Protein AF-0000000079854546 (afdb_homodimer)

InterPro domains:
  IPR011051 RmlC-like cupin domain superfamily [SSF51182] (21-110)
  IPR013096 Cupin 2, conserved barrel [PF07883] (40-108)
  IPR014710 RmlC-like jelly roll fold [G3DSA:2.60.120.10] (2-111)
  IPR051610 Glucose-6-phosphate isomerase/Oxalate decarboxylase [PTHR35848] (39-108)

Organism: NCBI:txid1812858

Sequence (232 aa):
MVRKEKAVIVDGLAGGKGQAEVYHVVSEEEMMGHGRLYARVVLKPNSSVGYHQHVGETEPYLILKGKGTFIDNDGSRTEVGPGDVCIIDVGHSHGLENNSDEDLEFMALVYMDEVKMVRKEKAVIVDGLAGGKGQAEVYHVVSEEEMMGHGRLYARVVLKPNSSVGYHQHVGETEPYLILKGKGTFIDNDGSRTEVGPGDVCIIDVGHSHGLENNSDEDLEFMALVYMDEVK

Foldseek 3Di:
DDDFFDWDWDACACNKHDIKIWTFPDAQVVCVQFFGGWTKMKAAAFIKHDKDWAAQKWKKKAWQADKKWKQWQVRDIDIDHHGDIDTGDHGGIIMIGHNDNGITIMIMTIGGPDDD/DDDDFDWDWDACACNKHDIKIWTFPDAQVVCVQFFGGWTKMKAAAFIKHDKDWAAQKWKKKAWQADKKWKQWQVRDIDIDHHGDIDTGDHGGIIMIGHNDNGITIMIMTIGGPDDD

Secondary structure (DSSP, 8-state):
-EEE-EEEEEESGGG-SSEEEEEEEE-TGGGTTSEEEEEEEEEPTTEEEEEEE-SSEE--EEEEES-EEEE-TTS-EEEE-TTEEE---TT-EEEEEE-SSS-EEEEEEEEES---/-EEE-EEEEEESGGG-SSEEEEEEEE-TGGGTTSEEEEEEEEEPTTEEEEEEE-SSEE--EEEEES-EEEE-TTS-EEEE-TTEEE---TT-EEEEEE-SSS-EEEEEEEEESPP-

Nearest PDB structures (foldseek):
  1o4t-assembly1_B  TM=9.374E-01  e=1.092E-12  Thermotoga maritima
  3h8u-assembly1_B  TM=8.708E-01  e=4.559E-06  Klebsiella pneumoniae subsp. pneumoniae MGH 78578
  3ht1-assembly1_A-2  TM=7.611E-01  e=8.141E-07  Streptomyces resistomycificus
  3h8u-assembly1_A  TM=7.898E-01  e=6.236E-06  Klebsiella pneumoniae subsp. pneumoniae MGH 78578
  1sef-assembly1_A  TM=8.023E-01  e=5.556E-04  Enterococcus faecalis V583

Solvent-accessible surface area (backbone atoms only — not comparable to full-atom values): 10937 Å² total; per-residue (Å²): 85,77,45,70,52,48,71,44,80,36,74,24,39,72,71,24,40,46,44,30,38,40,28,40,69,50,52,40,76,73,39,37,77,38,29,59,42,37,28,44,34,39,33,33,52,60,8,25,41,20,71,43,70,33,76,65,18,30,42,44,33,40,30,64,37,46,50,33,37,36,28,32,64,88,63,52,74,42,80,42,35,58,48,29,26,40,52,36,52,63,64,31,33,35,28,37,34,19,83,41,91,51,56,23,29,32,38,40,39,32,30,46,47,66,70,131,85,77,44,70,51,48,72,43,80,35,74,24,39,71,72,24,39,46,43,31,39,40,27,42,67,51,51,40,76,71,38,37,78,39,28,59,42,38,30,42,33,38,34,31,50,59,8,24,44,19,71,43,69,32,75,66,17,28,40,45,32,41,30,64,37,48,48,32,37,36,29,32,63,86,63,51,75,43,82,42,32,59,48,30,26,40,51,34,51,63,64,31,32,34,30,36,35,18,82,43,91,51,57,21,29,31,38,41,37,32,31,46,46,64,71,128

Radius of gyration: 17.1 Å; Cα contacts (8 Å, |Δi|>4): 731; chains: 2; bounding box: 40×49×39 Å

Structure (mmCIF, N/CA/C/O backbone):
data_AF-0000000079854546-model_v1
#
loop_
_entity.id
_entity.type
_entity.pdbx_description
1 polymer 'Cupin domain-containing protein'
#
loop_
_atom_site.group_PDB
_atom_site.id
_atom_site.type_symbol
_atom_site.label_atom_id
_atom_site.label_alt_id
_atom_site.label_comp_id
_atom_site.label_asym_id
_atom_site.label_entity_id
_atom_site.label_seq_id
_atom_site.pdbx_PDB_ins_code
_atom_site.Cartn_x
_atom_site.Cartn_y
_atom_site.Cartn_z
_atom_site.occupancy
_atom_site.B_iso_or_equiv
_atom_site.auth_seq_id
_atom_site.auth_comp_id
_atom_site.auth_asym_id
_atom_site.auth_atom_id
_atom_site.pdbx_PDB_model_num
ATOM 1 N N . MET A 1 1 ? -3.475 17.484 -2.15 1 93.44 1 MET A N 1
ATOM 2 C CA . MET A 1 1 ? -4.496 17.203 -3.152 1 93.44 1 MET A CA 1
ATOM 3 C C . MET A 1 1 ? -5.129 15.836 -2.906 1 93.44 1 MET A C 1
ATOM 5 O O . MET A 1 1 ? -4.469 14.922 -2.416 1 93.44 1 MET A O 1
ATOM 9 N N . VAL A 1 2 ? -6.48 15.734 -3.199 1 97.94 2 VAL A N 1
ATOM 10 C CA . VAL A 1 2 ? -7.207 14.484 -3.068 1 97.94 2 VAL A CA 1
ATOM 11 C C . VAL A 1 2 ? -7.777 14.07 -4.422 1 97.94 2 VAL A C 1
ATOM 13 O O . VAL A 1 2 ? -8.359 14.891 -5.133 1 97.94 2 VAL A O 1
ATOM 16 N N . ARG A 1 3 ? -7.512 12.844 -4.777 1 97.69 3 ARG A N 1
ATOM 17 C CA . ARG A 1 3 ? -8.125 12.328 -5.996 1 97.69 3 ARG A CA 1
ATOM 18 C C . ARG A 1 3 ? -8.664 10.914 -5.777 1 97.69 3 ARG A C 1
ATOM 20 O O . ARG A 1 3 ? -8.383 10.289 -4.754 1 97.69 3 ARG A O 1
ATOM 27 N N . LYS A 1 4 ? -9.5 10.477 -6.766 1 96.5 4 LYS A N 1
ATOM 28 C CA . LYS A 1 4 ? -10.031 9.117 -6.691 1 96.5 4 LYS A CA 1
ATOM 29 C C . LYS A 1 4 ? -9.094 8.125 -7.367 1 96.5 4 LYS A C 1
ATOM 31 O O . LYS A 1 4 ? -8.531 8.414 -8.422 1 96.5 4 LYS A O 1
ATOM 36 N N . GLU A 1 5 ? -8.938 6.992 -6.723 1 92.88 5 GLU A N 1
ATOM 37 C CA . GLU A 1 5 ? -8.227 5.941 -7.445 1 92.88 5 GLU A CA 1
ATOM 38 C C . GLU A 1 5 ? -8.953 5.562 -8.734 1 92.88 5 GLU A C 1
ATOM 40 O O . GLU A 1 5 ? -10.18 5.637 -8.805 1 92.88 5 GLU A O 1
ATOM 45 N N . LYS A 1 6 ? -8.172 5.211 -9.711 1 91.69 6 LYS A N 1
ATOM 46 C CA . LYS A 1 6 ? -8.75 4.805 -10.984 1 91.69 6 LYS A CA 1
ATOM 47 C C . LYS A 1 6 ? -8.445 3.344 -11.297 1 91.69 6 LYS A C 1
ATOM 49 O O . LYS A 1 6 ? -7.301 2.902 -11.156 1 91.69 6 LYS A O 1
ATOM 54 N N . ALA A 1 7 ? -9.508 2.66 -11.766 1 95.44 7 ALA A N 1
ATOM 55 C CA . ALA A 1 7 ? -9.367 1.229 -12.016 1 95.44 7 ALA A CA 1
ATOM 56 C C . ALA A 1 7 ? -9.102 0.955 -13.5 1 95.44 7 ALA A C 1
ATOM 58 O O . ALA A 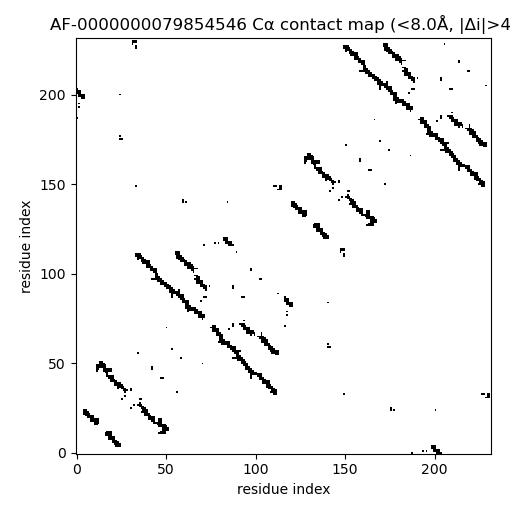1 7 ? -9.625 1.656 -14.367 1 95.44 7 ALA A O 1
ATOM 59 N N . VAL A 1 8 ? -8.273 0.041 -13.75 1 96.94 8 VAL A N 1
ATOM 60 C CA . VAL A 1 8 ? -8.148 -0.588 -15.062 1 96.94 8 VAL A CA 1
ATOM 61 C C . VAL A 1 8 ? -8.531 -2.062 -14.969 1 96.94 8 VAL A C 1
ATOM 63 O O . VAL A 1 8 ? -8.18 -2.742 -14 1 96.94 8 VAL A O 1
ATOM 66 N N . ILE A 1 9 ? -9.344 -2.484 -15.93 1 98.12 9 ILE A N 1
ATOM 67 C CA . ILE A 1 9 ? -9.727 -3.895 -15.961 1 98.12 9 ILE A CA 1
ATOM 68 C C . ILE A 1 9 ? -8.695 -4.688 -16.766 1 98.12 9 ILE A C 1
ATOM 70 O O . ILE A 1 9 ? -8.375 -4.328 -17.906 1 98.12 9 ILE A O 1
ATOM 74 N N . VAL A 1 10 ? -8.203 -5.66 -16.188 1 98.06 10 VAL A N 1
ATOM 75 C CA . VAL A 1 10 ? -7.195 -6.492 -16.828 1 98.06 10 VAL A CA 1
ATOM 76 C C . VAL A 1 10 ? -7.691 -7.938 -16.906 1 98.06 10 VAL A C 1
ATOM 78 O O . VAL A 1 10 ? -8.109 -8.508 -15.906 1 98.06 10 VAL A O 1
ATOM 81 N N . ASP A 1 11 ? -7.656 -8.484 -18.094 1 98.25 11 ASP A N 1
ATOM 82 C CA . ASP A 1 11 ? -7.91 -9.914 -18.266 1 98.25 11 ASP A CA 1
ATOM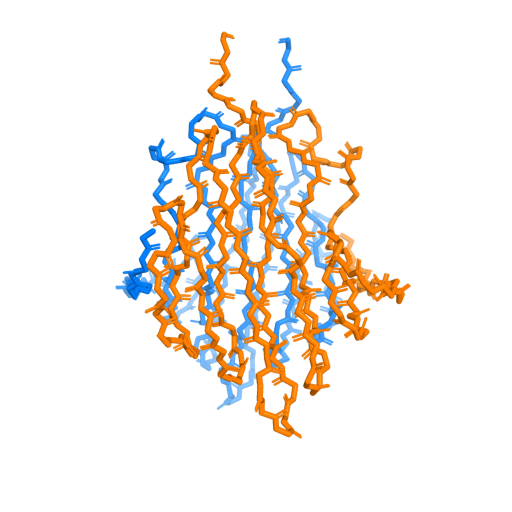 83 C C . ASP A 1 11 ? -6.605 -10.703 -18.234 1 98.25 11 ASP A C 1
ATOM 85 O O . ASP A 1 11 ? -5.656 -10.375 -18.938 1 98.25 11 ASP A O 1
ATOM 89 N N . GLY A 1 12 ? -6.629 -11.758 -17.406 1 98.06 12 GLY A N 1
ATOM 90 C CA . GLY A 1 12 ? -5.438 -12.586 -17.328 1 98.06 12 GLY A CA 1
ATOM 91 C C . GLY A 1 12 ? -4.227 -11.859 -16.797 1 98.06 12 GLY A C 1
ATOM 92 O O . GLY A 1 12 ? -3.162 -11.859 -17.422 1 98.06 12 GLY A O 1
ATOM 93 N N . LEU A 1 13 ? -4.371 -11.289 -15.633 1 97.88 13 LEU A N 1
ATOM 94 C CA . LEU A 1 13 ? -3.291 -10.516 -15.023 1 97.88 13 LEU A CA 1
ATOM 95 C C . LEU A 1 13 ? -2.025 -11.359 -14.898 1 97.88 13 LEU A C 1
ATOM 97 O O . LEU A 1 13 ? -2.045 -12.43 -14.289 1 97.88 13 LEU A O 1
ATOM 101 N N . ALA A 1 14 ? -0.896 -10.836 -15.5 1 97.88 14 ALA 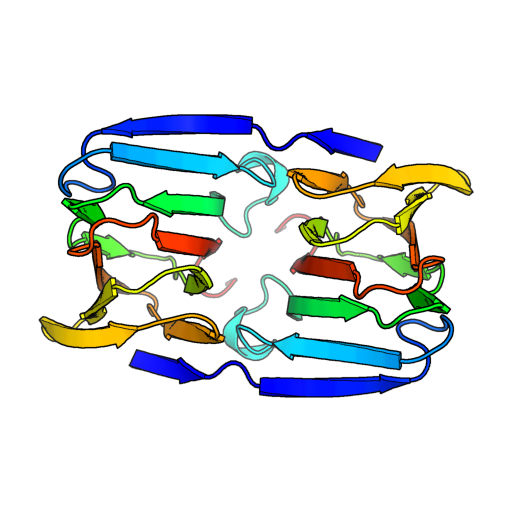A N 1
ATOM 102 C CA . ALA A 1 14 ? 0.415 -11.484 -15.5 1 97.88 14 ALA A CA 1
ATOM 103 C C . ALA A 1 14 ? 0.327 -12.906 -16.031 1 97.88 14 ALA A C 1
ATOM 105 O O . ALA A 1 14 ? 0.996 -13.812 -15.531 1 97.88 14 ALA A O 1
ATOM 106 N N . GLY A 1 15 ? -0.648 -13.133 -16.922 1 97.88 15 GLY A N 1
ATOM 107 C CA . GLY A 1 15 ? -0.784 -14.43 -17.562 1 97.88 15 GLY A CA 1
ATOM 108 C C . GLY A 1 15 ? -1.719 -15.367 -16.812 1 97.88 15 GLY A C 1
ATOM 109 O O . GLY A 1 15 ? -1.777 -16.562 -17.109 1 97.88 15 GLY A O 1
ATOM 110 N N . GLY A 1 16 ? -2.414 -14.844 -15.781 1 98.5 16 GLY A N 1
ATOM 111 C CA . GLY A 1 16 ? -3.352 -15.664 -15.031 1 98.5 16 GLY A CA 1
ATOM 112 C C . GLY A 1 16 ? -4.691 -15.82 -15.719 1 98.5 16 GLY A C 1
ATOM 113 O O . GLY A 1 16 ? -4.77 -15.766 -16.953 1 98.5 16 GLY A O 1
ATOM 114 N N . LYS A 1 17 ? -5.648 -16.172 -14.938 1 98.12 17 LYS A N 1
ATOM 115 C CA . LYS A 1 17 ? -6.996 -16.391 -15.461 1 98.12 17 LYS A CA 1
ATOM 116 C C . LYS A 1 17 ? -7.969 -15.359 -14.891 1 98.12 17 LYS A C 1
ATOM 118 O O . LYS A 1 17 ? -7.754 -14.836 -13.789 1 98.12 17 LYS A O 1
ATOM 123 N N . GLY A 1 18 ? -9.016 -15.117 -15.711 1 98.44 18 GLY A N 1
ATOM 124 C CA . GLY A 1 18 ? -10.109 -14.289 -15.219 1 98.44 18 GLY A CA 1
ATOM 125 C C . GLY A 1 18 ? -9.773 -12.812 -15.195 1 98.44 18 GLY A C 1
ATOM 126 O O . GLY A 1 18 ? -8.852 -12.367 -15.891 1 98.44 18 GLY A O 1
ATOM 127 N N . GLN A 1 19 ? -10.57 -12.133 -14.445 1 98.56 19 GLN A N 1
ATOM 128 C CA . GLN A 1 19 ? -10.477 -10.68 -14.492 1 98.56 19 GLN A CA 1
ATOM 129 C C . GLN A 1 19 ? -9.969 -10.109 -13.172 1 98.56 19 GLN A C 1
ATOM 131 O O . GLN A 1 19 ? -10.25 -10.664 -12.109 1 98.56 19 GLN A O 1
ATOM 136 N N . ALA A 1 20 ? -9.25 -9.07 -13.312 1 98.75 20 ALA A N 1
ATOM 137 C CA . ALA A 1 20 ? -8.844 -8.273 -12.164 1 98.75 20 ALA A CA 1
ATOM 138 C C . ALA A 1 20 ? -9.117 -6.793 -12.398 1 98.75 20 ALA A C 1
ATOM 140 O O . ALA A 1 20 ? -9.117 -6.324 -13.539 1 98.75 20 ALA A O 1
ATOM 141 N N . GLU A 1 21 ? -9.445 -6.125 -11.352 1 98.81 21 GLU A N 1
ATOM 142 C CA . GLU A 1 21 ? -9.414 -4.668 -11.336 1 98.81 21 GLU A CA 1
ATOM 143 C C . GLU A 1 21 ? -8.164 -4.148 -10.633 1 98.81 21 GLU A C 1
ATOM 145 O O . GLU A 1 21 ? -7.852 -4.559 -9.516 1 98.81 21 GLU A O 1
ATOM 150 N N . VAL A 1 22 ? -7.488 -3.277 -11.344 1 98.62 22 VAL A N 1
ATOM 151 C CA . VAL A 1 22 ? -6.289 -2.678 -10.766 1 98.62 22 VAL A CA 1
ATOM 152 C C . VAL A 1 22 ? -6.523 -1.188 -10.523 1 98.62 22 VAL A C 1
ATOM 154 O O . VAL A 1 22 ? -6.676 -0.413 -11.469 1 98.62 22 VAL A O 1
ATOM 157 N N . TYR A 1 23 ? -6.59 -0.82 -9.242 1 98.5 23 TYR A N 1
ATOM 158 C CA . TYR A 1 23 ? -6.734 0.571 -8.82 1 98.5 23 TYR A CA 1
ATOM 159 C C . TYR A 1 23 ? -5.375 1.187 -8.5 1 98.5 23 TYR A C 1
ATOM 161 O O . TYR A 1 23 ? -4.836 0.976 -7.414 1 98.5 23 TYR A O 1
ATOM 169 N N . HIS A 1 24 ? -4.883 1.968 -9.469 1 97.56 24 HIS A N 1
ATOM 170 C CA . HIS A 1 24 ? -3.588 2.602 -9.242 1 97.56 24 HIS A CA 1
ATOM 171 C C . HIS A 1 24 ? -3.701 3.746 -8.242 1 97.56 24 HIS A C 1
ATOM 173 O O . HIS A 1 24 ? -4.531 4.641 -8.406 1 97.56 24 HIS A O 1
ATOM 179 N N . VAL A 1 25 ? -2.846 3.691 -7.219 1 97.88 25 VAL A N 1
ATOM 180 C CA . VAL A 1 25 ? -2.812 4.758 -6.227 1 97.88 25 VAL A CA 1
ATOM 181 C C . VAL A 1 25 ? -1.982 5.93 -6.75 1 97.88 25 VAL A C 1
ATOM 183 O O . VAL A 1 25 ? -2.453 7.066 -6.781 1 97.88 25 VAL A O 1
ATOM 186 N N . VAL A 1 26 ? -0.727 5.613 -7.164 1 96.69 26 VAL A N 1
ATOM 187 C CA . VAL A 1 26 ? 0.099 6.578 -7.883 1 96.69 26 VAL A CA 1
ATOM 188 C C . VAL A 1 26 ? 0.61 5.957 -9.18 1 96.69 26 VAL A C 1
ATOM 190 O O . VAL A 1 26 ? 0.674 4.73 -9.305 1 96.69 26 VAL A O 1
ATOM 193 N N . SER A 1 27 ? 0.965 6.848 -10.094 1 95.75 27 SER A N 1
ATOM 194 C CA . SER A 1 27 ? 1.501 6.367 -11.367 1 95.75 27 SER A CA 1
ATOM 195 C C . SER A 1 27 ? 2.961 5.953 -11.227 1 95.75 27 SER A C 1
ATOM 197 O O . SER A 1 27 ? 3.611 6.27 -10.227 1 95.75 27 SER A O 1
ATOM 199 N N . GLU A 1 28 ? 3.379 5.219 -12.266 1 96.25 28 GLU A N 1
ATOM 200 C CA . GLU A 1 28 ? 4.797 4.867 -12.289 1 96.25 28 GLU A CA 1
ATOM 201 C C . GLU A 1 28 ? 5.672 6.117 -12.227 1 96.25 28 GLU A C 1
ATOM 203 O O . GLU A 1 28 ? 6.695 6.129 -11.531 1 96.25 28 GLU A O 1
ATOM 208 N N . GLU A 1 29 ? 5.273 7.168 -12.984 1 96.12 29 GLU A N 1
ATOM 209 C CA . GLU A 1 29 ? 6.02 8.422 -12.977 1 96.12 29 GLU A CA 1
ATOM 210 C C . GLU A 1 29 ? 6.047 9.031 -11.578 1 96.12 29 GLU A C 1
ATOM 212 O O . GLU A 1 29 ? 7.082 9.539 -11.133 1 96.12 29 GLU A O 1
ATOM 217 N N . GLU A 1 30 ? 5.023 8.875 -10.883 1 96.31 30 GLU A N 1
ATOM 218 C CA . GLU A 1 30 ? 4.918 9.445 -9.539 1 96.31 30 GLU A CA 1
ATOM 219 C C . GLU A 1 30 ? 5.754 8.656 -8.539 1 96.31 30 GLU A C 1
ATOM 221 O O . GLU A 1 30 ? 6.008 9.125 -7.426 1 96.31 30 GLU A O 1
ATOM 226 N N . MET A 1 31 ? 6.176 7.508 -8.867 1 96.94 31 MET A N 1
ATOM 227 C CA . MET A 1 31 ? 7.008 6.703 -7.973 1 96.94 31 MET A CA 1
ATOM 228 C C . MET A 1 31 ? 8.469 7.137 -8.062 1 96.94 31 MET A C 1
ATOM 230 O O . MET A 1 31 ? 9.312 6.629 -7.32 1 96.94 31 MET A O 1
ATOM 234 N N . MET A 1 32 ? 8.773 7.961 -9 1 96.56 32 MET A N 1
ATOM 235 C CA . MET A 1 32 ? 10.016 8.727 -9.062 1 96.56 32 MET A CA 1
ATOM 236 C C . MET A 1 32 ? 11.227 7.805 -9.172 1 96.56 32 MET A C 1
ATOM 238 O O . MET A 1 32 ? 12.266 8.062 -8.57 1 96.56 32 MET A O 1
ATOM 242 N N . GLY A 1 33 ? 11.047 6.703 -9.883 1 96.31 33 GLY A N 1
ATOM 243 C CA . GLY A 1 33 ? 12.148 5.793 -10.156 1 96.31 33 GLY A CA 1
ATOM 244 C C . GLY A 1 33 ? 12.328 4.742 -9.078 1 96.31 33 GLY A C 1
ATOM 245 O O . GLY A 1 33 ? 13.164 3.842 -9.219 1 96.31 33 GLY A O 1
ATOM 246 N N . HIS A 1 34 ? 11.555 4.801 -8.016 1 97.62 34 HIS A N 1
ATOM 247 C CA . HIS A 1 34 ? 11.695 3.865 -6.902 1 97.62 34 HIS A CA 1
ATOM 248 C C . HIS A 1 34 ? 10.953 2.564 -7.18 1 97.62 34 HIS A C 1
ATOM 250 O O . HIS A 1 34 ? 11.289 1.52 -6.617 1 97.62 34 HIS A O 1
ATOM 256 N N . GLY A 1 35 ? 9.969 2.633 -7.984 1 97.25 35 GLY A N 1
ATOM 257 C CA . GLY A 1 35 ? 9.117 1.496 -8.297 1 97.25 35 GLY A CA 1
ATOM 258 C C . GLY A 1 35 ? 8.211 1.736 -9.492 1 97.25 35 GLY A C 1
ATOM 259 O O . GLY A 1 35 ? 8.336 2.754 -10.172 1 97.25 35 GLY A O 1
ATOM 260 N N . ARG A 1 36 ? 7.324 0.79 -9.719 1 96.94 36 ARG A N 1
ATOM 261 C CA . ARG A 1 36 ? 6.508 0.981 -10.914 1 96.94 36 ARG A CA 1
ATOM 262 C C . ARG A 1 36 ? 5.031 0.743 -10.609 1 96.94 36 ARG A C 1
ATOM 264 O O . ARG A 1 36 ? 4.172 0.984 -11.453 1 96.94 36 ARG A O 1
ATOM 271 N N . LEU A 1 37 ? 4.746 0.249 -9.445 1 97.5 37 LEU A N 1
ATOM 272 C CA . LEU A 1 37 ? 3.342 -0.021 -9.148 1 97.5 37 LEU A CA 1
ATOM 273 C C . LEU A 1 37 ? 3.057 0.146 -7.656 1 97.5 37 LEU A C 1
ATOM 275 O O . LEU A 1 37 ? 3.807 -0.359 -6.816 1 97.5 37 LEU A O 1
ATOM 279 N N . TYR A 1 38 ? 2.135 0.865 -7.297 1 98.25 38 TYR A N 1
ATOM 280 C CA . TYR A 1 38 ? 1.414 0.945 -6.031 1 98.25 38 TYR A CA 1
ATOM 281 C C . TYR A 1 38 ? -0.092 0.979 -6.262 1 98.25 38 TYR A C 1
ATOM 283 O O . TYR A 1 38 ? -0.636 1.992 -6.703 1 98.25 38 TYR A O 1
ATOM 291 N N . ALA A 1 39 ? -0.724 -0.195 -5.926 1 98.56 39 ALA A N 1
ATOM 292 C CA . ALA A 1 39 ? -2.105 -0.325 -6.379 1 98.56 39 ALA A CA 1
ATOM 293 C C . ALA A 1 39 ? -2.895 -1.268 -5.473 1 98.56 39 ALA A C 1
ATOM 295 O O . ALA A 1 39 ? -2.33 -2.201 -4.898 1 98.56 39 ALA A O 1
ATOM 296 N N . ARG A 1 40 ? -4.168 -1.009 -5.383 1 98.81 40 ARG A N 1
ATOM 297 C CA . ARG A 1 40 ? -5.137 -1.973 -4.867 1 98.81 40 ARG A CA 1
ATOM 298 C C . ARG A 1 40 ? -5.68 -2.852 -5.988 1 98.81 40 ARG A C 1
ATOM 300 O O . ARG A 1 40 ? -6.113 -2.346 -7.027 1 98.81 40 ARG A O 1
ATOM 307 N N . VAL A 1 41 ? -5.629 -4.105 -5.82 1 98.88 41 VAL A N 1
ATOM 308 C CA . VAL A 1 41 ? -6.059 -5.043 -6.852 1 98.88 41 VAL A CA 1
ATOM 309 C C . VAL A 1 41 ? -7.234 -5.871 -6.344 1 98.88 41 VAL A C 1
ATOM 311 O O . VAL A 1 41 ? -7.219 -6.355 -5.211 1 98.88 41 VAL A O 1
ATOM 314 N N . VAL A 1 42 ? -8.203 -5.949 -7.133 1 98.88 42 VAL A N 1
ATOM 315 C CA . VAL A 1 42 ? -9.344 -6.824 -6.863 1 98.88 42 VAL A CA 1
ATOM 316 C C . VAL A 1 42 ? -9.344 -7.988 -7.852 1 98.88 42 VAL A C 1
ATOM 318 O O . VAL A 1 42 ? -9.602 -7.797 -9.047 1 98.88 42 VAL A O 1
ATOM 321 N N . LEU A 1 43 ? -9.008 -9.094 -7.324 1 98.81 43 LEU A N 1
ATOM 322 C CA . LEU A 1 43 ? -9.062 -10.328 -8.109 1 98.81 43 LEU A CA 1
ATOM 323 C C . LEU A 1 43 ? -10.453 -10.953 -8.047 1 98.81 43 LEU A C 1
ATOM 325 O O . LEU A 1 43 ? -10.898 -11.359 -6.973 1 98.81 43 LEU A O 1
ATOM 329 N N . LYS A 1 44 ? -11.18 -11.078 -9.203 1 98.81 44 LYS A N 1
ATOM 330 C CA . LYS A 1 44 ? -12.555 -11.57 -9.234 1 98.81 44 LYS A CA 1
ATOM 331 C C . LYS A 1 44 ? -12.617 -13.07 -8.953 1 98.81 44 LYS A C 1
ATOM 333 O O . LYS A 1 44 ? -11.586 -13.734 -8.891 1 98.81 44 LYS A O 1
ATOM 338 N N . PRO A 1 45 ? -13.828 -13.57 -8.641 1 98.75 45 PRO A N 1
ATOM 339 C CA . PRO A 1 45 ? -13.984 -15.008 -8.406 1 98.75 45 PRO A CA 1
ATOM 340 C C . PRO A 1 45 ? -13.406 -15.852 -9.539 1 98.75 45 PRO A C 1
ATOM 342 O O . PRO A 1 45 ? -13.609 -15.539 -10.711 1 98.75 45 PRO A O 1
ATOM 345 N N . ASN A 1 46 ? -12.688 -16.859 -9.109 1 98.25 46 ASN A N 1
ATOM 346 C CA . ASN A 1 46 ? -12.109 -17.828 -10.023 1 98.25 46 ASN A CA 1
ATOM 347 C C . ASN A 1 46 ? -11.102 -17.188 -10.969 1 98.25 46 ASN A C 1
ATOM 349 O O . ASN A 1 46 ? -11.008 -17.578 -12.141 1 98.25 46 ASN A O 1
ATOM 353 N N . SER A 1 47 ? -10.398 -16.172 -10.555 1 98.81 47 SER A N 1
ATOM 354 C CA . SER A 1 47 ? -9.336 -15.492 -11.289 1 98.81 47 SER A CA 1
ATOM 355 C C . SER A 1 47 ? -7.988 -15.648 -10.602 1 98.81 47 SER A C 1
ATOM 357 O O . SER A 1 47 ? -7.914 -16.203 -9.5 1 98.81 47 SER A O 1
ATOM 359 N N . SER A 1 48 ? -6.918 -15.25 -11.297 1 98.88 48 SER A N 1
ATOM 360 C CA . SER A 1 48 ? -5.594 -15.43 -10.711 1 98.88 48 SER A CA 1
ATOM 361 C C . SER A 1 48 ? -4.598 -14.422 -11.281 1 98.88 48 SER A C 1
ATOM 363 O O . SER A 1 48 ? -4.785 -13.906 -12.383 1 98.88 48 SER A O 1
ATOM 365 N N . VAL A 1 49 ? -3.67 -14.078 -10.414 1 98.81 49 VAL A N 1
ATOM 366 C CA . VAL A 1 49 ? -2.408 -13.547 -10.914 1 98.81 49 VAL A CA 1
ATOM 367 C C . VAL A 1 49 ? -1.517 -14.688 -11.398 1 98.81 49 VAL A C 1
ATOM 369 O O . VAL A 1 49 ? -1.159 -15.578 -10.617 1 98.81 49 VAL A O 1
ATOM 372 N N . GLY A 1 50 ? -1.176 -14.656 -12.641 1 98.69 50 GLY A N 1
ATOM 373 C CA . GLY A 1 50 ? -0.372 -15.742 -13.18 1 98.69 50 GLY A CA 1
ATOM 374 C C . GLY A 1 50 ? 1.005 -15.836 -12.547 1 98.69 50 GLY A C 1
ATOM 375 O O . GLY A 1 50 ? 1.563 -14.82 -12.117 1 98.69 50 GLY A O 1
ATOM 376 N N . TYR A 1 51 ? 1.497 -17.094 -12.484 1 98.62 51 TYR A N 1
ATOM 377 C CA . TYR A 1 51 ? 2.838 -17.328 -11.953 1 98.62 51 TYR A CA 1
ATOM 378 C C . TYR A 1 51 ? 3.891 -16.656 -12.836 1 98.62 51 TYR A C 1
ATOM 380 O O . TYR A 1 51 ? 3.988 -16.953 -14.031 1 98.62 51 TYR A O 1
ATOM 388 N N . HIS A 1 52 ? 4.684 -15.758 -12.305 1 98.5 52 HIS A N 1
ATOM 389 C CA . HIS A 1 52 ? 5.656 -14.977 -13.062 1 98.5 52 HIS A CA 1
ATOM 390 C C . HIS A 1 52 ? 6.82 -14.539 -12.18 1 98.5 52 HIS A C 1
ATOM 392 O O . HIS A 1 52 ? 6.73 -14.609 -10.953 1 98.5 52 HIS A O 1
ATOM 398 N N . GLN A 1 53 ? 7.875 -14.086 -12.773 1 98.19 53 GLN A N 1
ATOM 399 C CA . GLN A 1 53 ? 9.094 -13.734 -12.047 1 98.19 53 GLN A CA 1
ATOM 400 C C . GLN A 1 53 ? 9.289 -12.219 -12 1 98.19 53 GLN A C 1
ATOM 402 O O . GLN A 1 53 ? 9.055 -11.523 -12.992 1 98.19 53 GLN A O 1
ATOM 407 N N . HIS A 1 54 ? 9.719 -11.711 -10.852 1 97.5 54 HIS A N 1
ATOM 408 C CA . HIS A 1 54 ? 10.133 -10.32 -10.711 1 97.5 54 HIS A CA 1
ATOM 409 C C . HIS A 1 54 ? 11.648 -10.18 -10.844 1 97.5 54 HIS A C 1
ATOM 411 O O . HIS A 1 54 ? 12.383 -10.461 -9.891 1 97.5 54 HIS A O 1
ATOM 417 N N . VAL A 1 55 ? 12.039 -9.672 -11.945 1 97.38 55 VAL A N 1
ATOM 418 C CA . VAL A 1 55 ? 13.461 -9.508 -12.219 1 97.38 55 VAL A CA 1
ATOM 419 C C . VAL A 1 55 ? 13.875 -8.07 -11.914 1 97.38 55 VAL A C 1
ATOM 421 O O . VAL A 1 55 ? 13.359 -7.125 -12.516 1 97.38 55 VAL A O 1
ATOM 424 N N . GLY A 1 56 ? 14.781 -7.859 -11.031 1 97.5 56 GLY A N 1
ATOM 425 C CA . GLY A 1 56 ? 15.273 -6.535 -10.68 1 97.5 56 GLY A CA 1
ATOM 426 C C . GLY A 1 56 ? 14.289 -5.742 -9.836 1 97.5 56 GLY A C 1
ATOM 427 O O . GLY A 1 56 ? 14.422 -4.523 -9.703 1 97.5 56 GLY A O 1
ATOM 428 N N . GLU A 1 57 ? 13.297 -6.344 -9.359 1 97.81 57 GLU A N 1
ATOM 429 C CA . GLU A 1 57 ? 12.258 -5.707 -8.555 1 97.81 57 GLU A CA 1
ATOM 430 C C . GLU A 1 57 ? 11.641 -6.699 -7.57 1 97.81 57 GLU A C 1
ATOM 432 O O . GLU A 1 57 ? 11.883 -7.902 -7.66 1 97.81 57 GLU A O 1
ATOM 437 N N . THR A 1 58 ? 10.961 -6.219 -6.555 1 98 58 THR A N 1
ATOM 438 C CA . THR A 1 58 ? 10.203 -7.008 -5.59 1 98 58 THR A CA 1
ATOM 439 C C . THR A 1 58 ? 8.75 -6.559 -5.539 1 98 58 THR A C 1
ATOM 441 O O . THR A 1 58 ? 8.406 -5.5 -6.066 1 98 58 THR A O 1
ATOM 444 N N . GLU A 1 59 ? 7.93 -7.383 -4.898 1 98.31 59 GLU A N 1
ATOM 445 C CA . GLU A 1 59 ? 6.512 -7.059 -4.828 1 98.31 59 GLU A CA 1
ATOM 446 C C . GLU A 1 59 ? 5.867 -7.641 -3.574 1 98.31 59 GLU A C 1
ATOM 448 O O . GLU A 1 59 ? 5.258 -8.711 -3.625 1 98.31 59 GLU A O 1
ATOM 453 N N . PRO A 1 60 ? 5.891 -7.051 -2.508 1 97.94 60 PRO A N 1
ATOM 454 C CA . PRO A 1 60 ? 5.074 -7.488 -1.372 1 97.94 60 PRO A CA 1
ATOM 455 C C . PRO A 1 60 ? 3.586 -7.207 -1.571 1 97.94 60 PRO A C 1
ATOM 457 O O . PRO A 1 60 ? 3.219 -6.145 -2.08 1 97.94 60 PRO A O 1
ATOM 460 N N . TYR A 1 61 ? 2.736 -8.195 -1.22 1 97.44 61 TYR A N 1
ATOM 461 C CA . TYR A 1 61 ? 1.284 -8.055 -1.179 1 97.44 61 TYR A CA 1
ATOM 462 C C . TYR A 1 61 ? 0.784 -7.98 0.259 1 97.44 61 TYR A C 1
ATOM 464 O O . TYR A 1 61 ? 1.178 -8.789 1.104 1 97.44 61 TYR A O 1
ATOM 472 N N . LEU A 1 62 ? -0.108 -7.137 0.562 1 98.88 62 LEU A N 1
ATOM 473 C CA . LEU A 1 62 ? -0.956 -7.25 1.743 1 98.88 62 LEU A CA 1
ATOM 474 C C . LEU A 1 62 ? -2.373 -7.664 1.359 1 98.88 62 LEU A C 1
ATOM 476 O O . LEU A 1 62 ? -3.061 -6.941 0.635 1 98.88 62 LEU A O 1
ATOM 480 N N . ILE A 1 63 ? -2.865 -8.812 1.892 1 98.94 63 ILE A N 1
ATOM 481 C CA . ILE A 1 63 ? -4.242 -9.227 1.632 1 98.94 63 ILE A CA 1
ATOM 482 C C . ILE A 1 63 ? -5.199 -8.406 2.494 1 98.94 63 ILE A C 1
ATOM 484 O O . ILE A 1 63 ? -5.047 -8.344 3.717 1 98.94 63 ILE A O 1
ATOM 488 N N . LEU A 1 64 ? -6.129 -7.805 1.836 1 98.75 64 LEU A N 1
ATOM 489 C CA . LEU A 1 64 ? -7.07 -6.926 2.523 1 98.75 64 LEU A CA 1
ATOM 490 C C . LEU A 1 64 ? -8.391 -7.641 2.779 1 98.75 64 LEU A C 1
ATOM 492 O O . LEU A 1 64 ? -9.008 -7.465 3.836 1 98.75 64 LEU A O 1
ATOM 496 N N . LYS A 1 65 ? -8.898 -8.281 1.841 1 98.56 65 LYS A N 1
ATOM 497 C CA . LYS A 1 65 ? -10.203 -8.945 1.877 1 98.56 65 LYS A CA 1
ATOM 498 C C . LYS A 1 65 ? -10.172 -10.258 1.095 1 98.56 65 LYS A C 1
ATOM 500 O O . LYS A 1 65 ? -9.461 -10.375 0.096 1 98.56 65 LYS A O 1
ATOM 505 N N . GLY A 1 66 ? -11.008 -11.18 1.492 1 98.56 66 GLY A N 1
ATOM 506 C CA . GLY A 1 66 ? -11.148 -12.43 0.768 1 98.56 66 GLY A CA 1
ATOM 507 C C . GLY A 1 66 ? -10.086 -13.453 1.122 1 98.56 66 GLY A C 1
ATOM 508 O O . GLY A 1 66 ? -9.367 -13.289 2.111 1 98.56 66 GLY A O 1
ATOM 509 N N . LYS A 1 67 ? -10.133 -14.516 0.404 1 98.44 67 LYS A N 1
ATOM 510 C CA . LYS A 1 67 ? -9.195 -15.617 0.582 1 98.44 67 LYS A CA 1
ATOM 511 C C . LYS A 1 67 ? -8.602 -16.047 -0.754 1 98.44 67 LYS A C 1
ATOM 513 O O . LYS A 1 67 ? -9.227 -15.883 -1.803 1 98.44 67 LYS A O 1
ATOM 518 N N . GLY A 1 68 ? -7.426 -16.594 -0.669 1 98.69 68 GLY A N 1
ATOM 519 C CA . GLY A 1 68 ? -6.777 -17.078 -1.877 1 98.69 68 GLY A CA 1
ATOM 520 C C . GLY A 1 68 ? -5.656 -18.062 -1.599 1 98.69 68 GLY A C 1
ATOM 521 O O . GLY A 1 68 ? -5.469 -18.484 -0.459 1 98.69 68 GLY A O 1
ATOM 522 N N . THR A 1 69 ? -5.039 -18.516 -2.631 1 98.88 69 THR A N 1
ATOM 523 C CA . THR A 1 69 ? -3.855 -19.359 -2.557 1 98.88 69 THR A CA 1
ATOM 524 C C . THR A 1 69 ? -2.646 -18.672 -3.172 1 98.88 69 THR A C 1
ATOM 526 O O . THR A 1 69 ? -2.645 -18.359 -4.363 1 98.88 69 THR A O 1
ATOM 529 N N . PHE A 1 70 ? -1.648 -18.438 -2.299 1 98.88 70 PHE A N 1
ATOM 530 C CA . PHE A 1 70 ? -0.396 -17.859 -2.758 1 98.88 70 PHE A CA 1
ATOM 531 C C . PHE A 1 70 ? 0.589 -18.938 -3.18 1 98.88 70 PHE A C 1
ATOM 533 O O . PHE A 1 70 ? 0.788 -19.922 -2.461 1 98.88 70 PHE A O 1
ATOM 540 N N . ILE A 1 71 ? 1.107 -18.75 -4.359 1 98.75 71 ILE A N 1
ATOM 541 C CA . ILE A 1 71 ? 2.135 -19.656 -4.855 1 98.75 71 ILE A CA 1
ATOM 542 C C . ILE A 1 71 ? 3.508 -19 -4.723 1 98.75 71 ILE A C 1
ATOM 544 O O . ILE A 1 71 ? 3.77 -17.969 -5.328 1 98.75 71 ILE A O 1
ATOM 548 N N . ASP A 1 72 ? 4.387 -19.641 -4.031 1 98.31 72 ASP A N 1
ATOM 549 C CA . ASP A 1 72 ? 5.707 -19.094 -3.721 1 98.31 72 ASP A CA 1
ATOM 550 C C . ASP A 1 72 ? 6.719 -19.469 -4.801 1 98.31 72 ASP A C 1
ATOM 552 O O . ASP A 1 72 ? 6.383 -20.156 -5.77 1 98.31 72 ASP A O 1
ATOM 556 N N . ASN A 1 73 ? 7.891 -18.906 -4.57 1 98.25 73 ASN A N 1
ATOM 557 C CA . ASN A 1 73 ? 8.961 -19.078 -5.547 1 98.25 73 ASN A CA 1
ATOM 558 C C . ASN A 1 73 ? 9.305 -20.547 -5.746 1 98.25 73 ASN A C 1
ATOM 560 O O . ASN A 1 73 ? 9.664 -20.969 -6.852 1 98.25 73 ASN A O 1
ATOM 564 N N . ASP A 1 74 ? 9.195 -21.375 -4.723 1 97.5 74 ASP A N 1
ATOM 565 C CA . ASP A 1 74 ? 9.531 -22.797 -4.805 1 97.5 74 ASP A CA 1
ATOM 566 C C . ASP A 1 74 ? 8.32 -23.609 -5.234 1 97.5 74 ASP A C 1
ATOM 568 O O . ASP A 1 74 ? 8.367 -24.844 -5.215 1 97.5 74 ASP A O 1
ATOM 572 N N . GLY A 1 75 ? 7.227 -23.016 -5.488 1 97.44 75 GLY A N 1
ATOM 573 C CA . GLY A 1 75 ? 6.02 -23.688 -5.938 1 97.44 75 GLY A CA 1
ATOM 574 C C . GLY A 1 75 ? 5.074 -24.047 -4.809 1 97.44 75 GLY A C 1
ATOM 575 O O . GLY A 1 75 ? 3.961 -24.516 -5.047 1 97.44 75 GLY A O 1
ATOM 576 N N . SER A 1 76 ? 5.531 -23.828 -3.572 1 98.12 76 SER A N 1
ATOM 577 C CA . SER A 1 76 ? 4.652 -24.125 -2.447 1 98.12 76 SER A CA 1
ATOM 578 C C . SER A 1 76 ? 3.406 -23.25 -2.467 1 98.12 76 SER A C 1
ATOM 580 O O . SER A 1 76 ? 3.449 -22.109 -2.939 1 98.12 76 SER A O 1
ATOM 582 N N . ARG A 1 77 ? 2.316 -23.797 -1.965 1 98.5 77 ARG A N 1
ATOM 583 C CA . ARG A 1 77 ? 1.013 -23.141 -1.952 1 98.5 77 ARG A CA 1
ATOM 584 C C . ARG A 1 77 ? 0.548 -22.875 -0.525 1 98.5 77 ARG A C 1
ATOM 586 O O . ARG A 1 77 ? 0.559 -23.766 0.317 1 98.5 77 ARG A O 1
ATOM 593 N N . THR A 1 78 ? 0.2 -21.688 -0.244 1 98.62 78 THR A N 1
ATOM 594 C CA . THR A 1 78 ? -0.241 -21.297 1.088 1 98.62 78 THR A CA 1
ATOM 595 C C . THR A 1 78 ? -1.562 -20.531 1.014 1 98.62 78 THR A C 1
ATOM 597 O O . THR A 1 78 ? -1.711 -19.609 0.202 1 98.62 78 THR A O 1
ATOM 600 N N . GLU A 1 79 ? -2.553 -20.938 1.85 1 98.75 79 GLU A N 1
ATOM 601 C CA . GLU A 1 79 ? -3.779 -20.156 1.951 1 98.75 79 GLU A CA 1
ATOM 602 C C . GLU A 1 79 ? -3.518 -18.797 2.6 1 98.75 79 GLU A C 1
ATOM 604 O O . GLU A 1 79 ? -2.768 -18.703 3.574 1 98.75 79 GLU A O 1
ATOM 609 N N . VAL A 1 80 ? -4.148 -17.812 2.002 1 98.75 80 VAL A N 1
ATOM 610 C CA . VAL A 1 80 ? -3.936 -16.469 2.535 1 98.75 80 VAL A CA 1
ATOM 611 C C . VAL A 1 80 ? -5.277 -15.766 2.707 1 98.75 80 VAL A C 1
ATOM 613 O O . VAL A 1 80 ? -6.258 -16.109 2.043 1 98.75 80 VAL A O 1
ATOM 616 N N . GLY A 1 81 ? -5.312 -14.836 3.629 1 98.69 81 GLY A N 1
ATOM 617 C CA . GLY A 1 81 ? -6.453 -13.992 3.945 1 98.69 81 GLY A CA 1
ATOM 618 C C . GLY A 1 81 ? -6.055 -12.648 4.535 1 98.69 81 GLY A C 1
ATOM 619 O O . GLY A 1 81 ? -4.871 -12.312 4.574 1 98.69 81 GLY A O 1
ATOM 620 N N . PRO A 1 82 ? -7.098 -11.977 4.957 1 98.5 82 PRO A N 1
ATOM 621 C CA . PRO A 1 82 ? -6.832 -10.617 5.43 1 98.5 82 PRO A CA 1
ATOM 622 C C . PRO A 1 82 ? -5.734 -10.562 6.492 1 98.5 82 PRO A C 1
ATOM 624 O O . PRO A 1 82 ? -5.766 -11.336 7.453 1 98.5 82 PRO A O 1
ATOM 627 N N . GLY A 1 83 ? -4.766 -9.648 6.238 1 98.38 83 GLY A N 1
ATOM 628 C CA . GLY A 1 83 ? -3.68 -9.453 7.191 1 98.38 83 GLY A CA 1
ATOM 629 C C . GLY A 1 83 ? -2.432 -10.242 6.836 1 98.38 83 GLY A C 1
ATOM 630 O O . GLY A 1 83 ? -1.362 -10.008 7.398 1 98.38 83 GLY A O 1
ATOM 631 N N . ASP A 1 84 ? -2.574 -11.18 5.949 1 98.75 84 ASP A N 1
ATOM 632 C CA . ASP A 1 84 ? -1.396 -11.906 5.484 1 98.75 84 ASP A CA 1
ATOM 633 C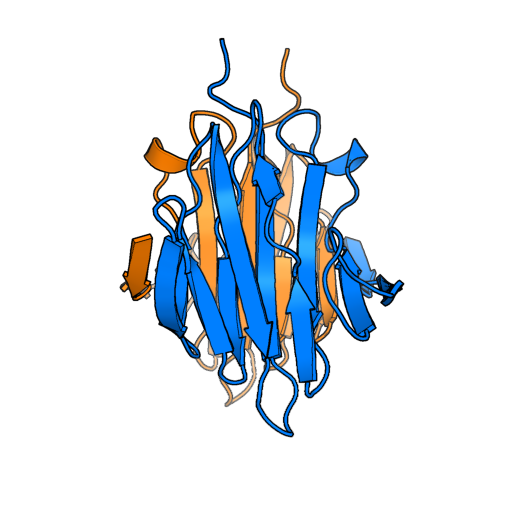 C . ASP A 1 84 ? -0.565 -11.055 4.527 1 98.75 84 ASP A C 1
ATOM 635 O O . ASP A 1 84 ? -1.114 -10.344 3.68 1 98.75 84 ASP A O 1
ATOM 639 N N . VAL A 1 85 ? 0.752 -11.078 4.707 1 98.81 85 VAL A N 1
ATOM 640 C CA . VAL A 1 85 ? 1.708 -10.438 3.807 1 98.81 85 VAL A CA 1
ATOM 641 C C . VAL A 1 85 ? 2.461 -11.508 3.012 1 98.81 85 VAL A C 1
ATOM 643 O O . VAL A 1 85 ? 3.123 -12.367 3.59 1 98.81 85 VAL A O 1
ATOM 646 N N . CYS A 1 86 ? 2.297 -11.445 1.698 1 98.69 86 CYS A N 1
ATOM 647 C CA . CYS A 1 86 ? 3.068 -12.305 0.807 1 98.69 86 CYS A CA 1
ATOM 648 C C . CYS A 1 86 ? 4.348 -11.617 0.354 1 98.69 86 CYS A C 1
ATOM 650 O O . CYS A 1 86 ? 4.297 -10.57 -0.293 1 98.69 86 CYS A O 1
ATOM 652 N N . ILE A 1 87 ? 5.438 -12.219 0.633 1 97.69 87 ILE A N 1
ATOM 653 C CA . ILE A 1 87 ? 6.738 -11.625 0.339 1 97.69 87 ILE A CA 1
ATOM 654 C C . ILE A 1 87 ? 7.305 -12.234 -0.94 1 97.69 87 ILE A C 1
ATOM 656 O O . ILE A 1 87 ? 7.477 -13.453 -1.032 1 97.69 87 ILE A O 1
ATOM 660 N N . ILE A 1 88 ? 7.543 -11.398 -1.897 1 98.12 88 ILE A N 1
ATOM 661 C CA . ILE A 1 88 ? 8.188 -11.773 -3.152 1 98.12 88 ILE A CA 1
ATOM 662 C C . ILE A 1 88 ? 9.523 -11.055 -3.285 1 98.12 88 ILE A C 1
ATOM 664 O O . ILE A 1 88 ? 9.562 -9.852 -3.574 1 98.12 88 ILE A O 1
ATOM 668 N N . ASP A 1 89 ? 10.586 -11.75 -3.145 1 9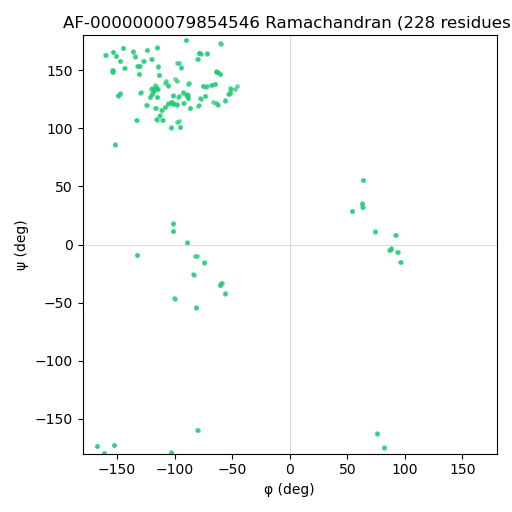7.12 89 ASP A N 1
ATOM 669 C CA . ASP A 1 89 ? 11.922 -11.156 -3.164 1 97.12 89 ASP A CA 1
ATOM 670 C C . ASP A 1 89 ? 12.391 -10.898 -4.598 1 97.12 89 ASP A C 1
ATOM 672 O O . ASP A 1 89 ? 11.836 -11.461 -5.543 1 97.12 89 ASP A O 1
ATOM 676 N N . VAL A 1 90 ? 13.336 -10.023 -4.715 1 97.62 90 VAL A N 1
ATOM 677 C CA . VAL A 1 90 ? 13.961 -9.781 -6.012 1 97.62 90 VAL A CA 1
ATOM 678 C C . VAL A 1 90 ? 14.414 -11.109 -6.621 1 97.62 90 VAL A C 1
ATOM 680 O O . VAL A 1 90 ? 15.062 -11.914 -5.957 1 97.62 90 VAL A O 1
ATOM 683 N N . GLY A 1 91 ? 14.062 -11.289 -7.844 1 97.56 91 GLY A N 1
ATOM 684 C CA . GLY A 1 91 ? 14.461 -12.5 -8.555 1 97.56 91 GLY A CA 1
ATOM 685 C C . GLY A 1 91 ? 13.508 -13.656 -8.336 1 97.56 91 GLY A C 1
ATOM 686 O O . GLY A 1 91 ? 13.648 -14.711 -8.969 1 97.56 91 GLY A O 1
ATOM 687 N N . HIS A 1 92 ? 12.484 -13.555 -7.488 1 98.25 92 HIS A N 1
ATOM 688 C CA . HIS A 1 92 ? 11.586 -14.656 -7.16 1 98.25 92 HIS A CA 1
ATOM 689 C C . HIS A 1 92 ? 10.344 -14.641 -8.039 1 98.25 92 HIS A C 1
ATOM 691 O O . HIS A 1 92 ? 9.953 -13.586 -8.547 1 98.25 92 HIS A O 1
ATOM 697 N N . SER A 1 93 ? 9.797 -15.797 -8.234 1 98.56 93 SER A N 1
ATOM 698 C CA . SER A 1 93 ? 8.508 -15.977 -8.891 1 98.56 93 SER A CA 1
ATOM 699 C C . SER A 1 93 ? 7.379 -16.109 -7.871 1 98.56 93 SER A C 1
ATOM 701 O O . SER A 1 93 ? 7.625 -16.469 -6.711 1 98.56 93 SER A O 1
ATOM 703 N N . HIS A 1 94 ? 6.211 -15.789 -8.328 1 98.75 94 HIS A N 1
ATOM 704 C CA . HIS A 1 94 ? 5.039 -15.969 -7.477 1 98.75 94 HIS A CA 1
ATOM 705 C C . HIS A 1 94 ? 3.758 -16 -8.305 1 98.75 94 HIS A C 1
ATOM 707 O O . HIS A 1 94 ? 3.768 -15.656 -9.484 1 98.75 94 HIS A O 1
ATOM 713 N N . GLY A 1 95 ? 2.703 -16.484 -7.727 1 98.75 95 GLY A N 1
ATOM 714 C CA . GLY A 1 95 ? 1.334 -16.391 -8.211 1 98.75 95 GLY A CA 1
ATOM 715 C C . GLY A 1 95 ? 0.317 -16.25 -7.094 1 98.75 95 GLY A C 1
ATOM 716 O O . GLY A 1 95 ? 0.656 -16.375 -5.914 1 98.75 95 GLY A O 1
ATOM 717 N N . LEU A 1 96 ? -0.9 -15.945 -7.426 1 98.88 96 LEU A N 1
ATOM 718 C CA . LEU A 1 96 ? -2.01 -15.82 -6.484 1 98.88 96 LEU A CA 1
ATOM 719 C C . LEU A 1 96 ? -3.322 -16.234 -7.133 1 98.88 96 LEU A C 1
ATOM 721 O O . LEU A 1 96 ? -3.68 -15.742 -8.203 1 98.88 96 LEU A O 1
ATOM 725 N N . GLU A 1 97 ? -4.02 -17.094 -6.457 1 98.94 97 GLU A N 1
ATOM 726 C CA . GLU A 1 97 ? -5.27 -17.609 -7.004 1 98.94 97 GLU A CA 1
ATOM 727 C C . GLU A 1 97 ? -6.449 -17.281 -6.098 1 98.94 97 GLU A C 1
ATOM 729 O O . GLU A 1 97 ? -6.355 -17.406 -4.875 1 98.94 97 GLU A O 1
ATOM 734 N N . ASN A 1 98 ? -7.516 -16.812 -6.711 1 98.88 98 ASN A N 1
ATOM 735 C CA . ASN A 1 98 ? -8.82 -16.734 -6.066 1 98.88 98 ASN A CA 1
ATOM 736 C C . ASN A 1 98 ? -9.742 -17.859 -6.543 1 98.88 98 ASN A C 1
ATOM 738 O O . ASN A 1 98 ? -10.391 -17.734 -7.582 1 98.88 98 ASN A O 1
ATOM 742 N N . ASN A 1 99 ? -9.836 -18.844 -5.719 1 97.69 99 ASN A N 1
ATOM 743 C CA . ASN A 1 99 ? -10.688 -19.984 -6.078 1 97.69 99 ASN A CA 1
ATOM 744 C C . ASN A 1 99 ? -12.031 -19.922 -5.355 1 97.69 99 ASN A C 1
ATOM 746 O O . ASN A 1 99 ? -12.68 -20.953 -5.172 1 97.69 99 ASN A O 1
ATOM 750 N N . SER A 1 100 ? -12.344 -18.828 -4.875 1 97.88 100 SER A N 1
ATOM 751 C CA . SER A 1 100 ? -13.594 -18.656 -4.148 1 97.88 100 SER A CA 1
ATOM 752 C C . SER A 1 100 ? -14.633 -17.938 -5.004 1 97.88 100 SER A C 1
ATOM 754 O O . SER A 1 100 ? -14.398 -17.672 -6.184 1 97.88 100 SER A O 1
ATOM 756 N N . ASP A 1 101 ? -15.82 -17.719 -4.398 1 98.25 101 ASP A N 1
ATOM 757 C CA . ASP A 1 101 ? -16.906 -17.031 -5.098 1 98.25 101 ASP A CA 1
ATOM 758 C C . ASP A 1 101 ? -17 -15.57 -4.66 1 98.25 101 ASP A C 1
ATOM 760 O O . ASP A 1 101 ? -17.984 -14.883 -4.973 1 98.25 101 ASP A O 1
ATOM 764 N N . GLU A 1 102 ? -15.977 -15.156 -3.959 1 98.62 102 GLU A N 1
ATOM 765 C CA . GLU A 1 102 ? -15.922 -13.773 -3.502 1 98.62 102 GLU A CA 1
ATOM 766 C C . GLU A 1 102 ? -14.688 -13.062 -4.047 1 98.62 102 GLU A C 1
ATOM 768 O O . GLU A 1 102 ? -13.719 -13.711 -4.453 1 98.62 102 GLU A O 1
ATOM 773 N N . ASP A 1 103 ? -14.727 -11.766 -4.066 1 98.88 103 ASP A N 1
ATOM 774 C CA . ASP A 1 103 ? -13.57 -10.977 -4.488 1 98.88 103 ASP A CA 1
ATOM 775 C C . ASP A 1 103 ? -12.398 -11.164 -3.525 1 98.88 103 ASP A C 1
ATOM 777 O O . ASP A 1 103 ? -12.594 -11.242 -2.311 1 98.88 103 ASP A O 1
ATOM 781 N N . LEU A 1 104 ? -11.25 -11.297 -4.023 1 98.88 104 LEU A N 1
ATOM 782 C CA . LEU A 1 104 ? -10.008 -11.203 -3.271 1 98.88 104 LEU A CA 1
ATOM 783 C C . LEU A 1 104 ? -9.32 -9.859 -3.512 1 98.88 104 LEU A C 1
ATOM 785 O O . LEU A 1 104 ? -9.07 -9.484 -4.66 1 98.88 104 LEU A O 1
ATOM 789 N N . GLU A 1 105 ? -9.102 -9.133 -2.439 1 98.88 105 GLU A N 1
ATOM 790 C CA . GLU A 1 105 ? -8.531 -7.789 -2.549 1 98.88 105 GLU A CA 1
ATOM 791 C C . GLU A 1 105 ? -7.18 -7.711 -1.842 1 98.88 105 GLU A C 1
ATOM 793 O O . GLU A 1 105 ? -7.02 -8.227 -0.736 1 98.88 105 GLU A O 1
ATOM 798 N N . PHE A 1 106 ? -6.215 -7.113 -2.543 1 98.88 106 PHE A N 1
ATOM 799 C CA . PHE A 1 106 ? -4.906 -6.969 -1.917 1 98.88 106 PHE A CA 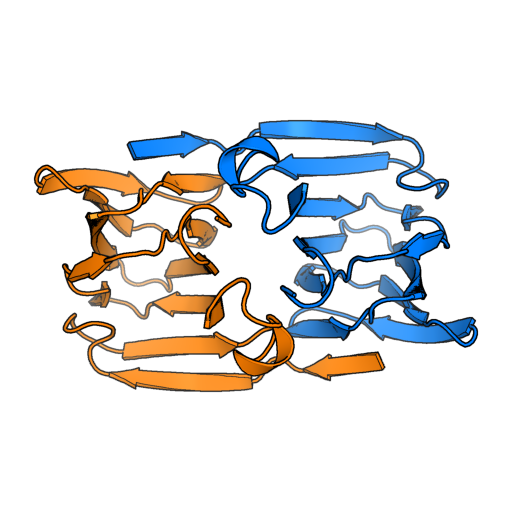1
ATOM 800 C C . PHE A 1 106 ? -4.223 -5.688 -2.379 1 98.88 106 PHE A C 1
ATOM 802 O O . PHE A 1 106 ? -4.594 -5.113 -3.404 1 98.88 106 PHE A O 1
ATOM 809 N N . MET A 1 107 ? -3.293 -5.215 -1.588 1 98.88 107 MET A N 1
ATOM 810 C CA . MET A 1 107 ? -2.418 -4.105 -1.953 1 98.88 107 MET A CA 1
ATOM 811 C C . MET A 1 107 ? -1.093 -4.617 -2.508 1 98.88 107 MET A C 1
ATOM 813 O O . MET A 1 107 ? -0.433 -5.449 -1.883 1 98.88 107 MET A O 1
ATOM 817 N N . ALA A 1 108 ? -0.743 -4.121 -3.662 1 98.75 108 ALA A N 1
ATOM 818 C CA . ALA A 1 108 ? 0.518 -4.508 -4.289 1 98.75 108 ALA A CA 1
ATOM 819 C C . ALA A 1 108 ? 1.462 -3.314 -4.406 1 98.75 108 ALA A C 1
ATOM 821 O O . ALA A 1 108 ? 1.043 -2.217 -4.781 1 98.75 108 ALA A O 1
ATOM 822 N N . LEU A 1 109 ? 2.664 -3.535 -4.035 1 98.75 109 LEU A N 1
ATOM 823 C CA . LEU A 1 109 ? 3.748 -2.582 -4.246 1 98.75 109 LEU A CA 1
ATOM 824 C C . LEU A 1 109 ? 4.898 -3.229 -5.012 1 98.75 109 LEU A C 1
ATOM 826 O O . LEU A 1 109 ? 5.441 -4.246 -4.582 1 98.75 109 LEU A O 1
ATOM 830 N N . VAL A 1 110 ? 5.234 -2.684 -6.199 1 98.62 110 VAL A N 1
ATOM 831 C CA . VAL A 1 110 ? 6.395 -3.154 -6.953 1 98.62 110 VAL A CA 1
ATOM 832 C C . VAL A 1 110 ? 7.473 -2.074 -6.965 1 98.62 110 VAL A C 1
ATOM 834 O O . VAL A 1 110 ? 7.266 -0.984 -7.504 1 98.62 110 VAL A O 1
ATOM 837 N N . TYR A 1 111 ? 8.539 -2.361 -6.387 1 98.25 111 TYR A N 1
ATOM 838 C CA . TYR A 1 111 ? 9.648 -1.416 -6.348 1 98.25 111 TYR A CA 1
ATOM 839 C C . TYR A 1 111 ? 10.969 -2.111 -6.668 1 98.25 111 TYR A C 1
ATOM 841 O O . TYR A 1 111 ? 11.062 -3.338 -6.586 1 98.25 111 TYR A O 1
ATOM 849 N N . MET A 1 112 ? 11.938 -1.323 -7.012 1 97.31 112 MET A N 1
ATOM 850 C CA . MET A 1 112 ? 13.148 -1.828 -7.641 1 97.31 112 MET A CA 1
ATOM 851 C C . MET A 1 112 ? 14.07 -2.465 -6.605 1 97.31 112 MET A C 1
ATOM 853 O O . MET A 1 112 ? 13.867 -2.303 -5.402 1 97.31 112 MET A O 1
ATOM 857 N N . ASP A 1 113 ? 14.977 -3.186 -7.102 1 95.25 113 ASP A N 1
ATOM 858 C CA . ASP A 1 113 ? 16.047 -3.738 -6.27 1 95.25 113 ASP A CA 1
ATOM 859 C C . ASP A 1 113 ? 16.844 -2.629 -5.602 1 95.25 113 ASP A C 1
ATOM 861 O O . ASP A 1 113 ? 16.594 -1.444 -5.82 1 95.25 113 ASP A O 1
ATOM 865 N N . GLU A 1 114 ? 17.703 -3.008 -4.746 1 85.44 114 GLU A N 1
ATOM 866 C CA . GLU A 1 114 ? 18.453 -2.061 -3.918 1 85.44 114 GLU A CA 1
ATOM 867 C C . GLU A 1 114 ? 18.984 -0.904 -4.754 1 85.44 114 GLU A C 1
ATOM 869 O O . GLU A 1 114 ? 19.438 -1.104 -5.883 1 85.44 114 GLU A O 1
ATOM 874 N N . VAL A 1 115 ? 18.797 0.209 -4.145 1 75.75 115 VAL A N 1
ATOM 875 C CA . VAL A 1 115 ? 19.359 1.403 -4.762 1 75.75 115 VAL A CA 1
ATOM 876 C C . VAL A 1 115 ? 20.891 1.326 -4.727 1 75.75 115 VAL A C 1
ATOM 878 O O . VAL A 1 115 ? 21.484 1.036 -3.684 1 75.75 115 VAL A O 1
ATOM 881 N N . LYS A 1 116 ? 21.703 1.392 -5.855 1 60.72 116 LYS A N 1
ATOM 882 C CA . LYS A 1 116 ? 23.156 1.404 -5.918 1 60.72 116 LYS A CA 1
ATOM 883 C C . LYS A 1 116 ? 23.719 2.789 -5.598 1 60.72 116 LYS A C 1
ATOM 885 O O . LYS A 1 116 ? 23.078 3.803 -5.914 1 60.72 116 LYS A O 1
ATOM 890 N N . MET B 1 1 ? 7.285 -16.469 0.646 1 93.31 1 MET B N 1
ATOM 891 C CA . MET B 1 1 ? 6.992 -16.578 2.072 1 93.31 1 MET B CA 1
ATOM 892 C C . MET B 1 1 ? 5.766 -15.75 2.438 1 93.31 1 MET B C 1
ATOM 894 O O . MET B 1 1 ? 5.504 -14.719 1.819 1 93.31 1 MET B O 1
ATOM 898 N N . VAL B 1 2 ? 4.961 -16.266 3.424 1 97.94 2 VAL B N 1
ATOM 899 C CA . VAL B 1 2 ? 3.783 -15.562 3.918 1 97.94 2 VAL B CA 1
ATOM 900 C C . VAL B 1 2 ? 3.941 -15.273 5.41 1 97.94 2 VAL B C 1
ATOM 902 O O . VAL B 1 2 ? 4.336 -16.156 6.18 1 97.94 2 VAL B O 1
ATOM 905 N N . ARG B 1 3 ? 3.713 -14.031 5.754 1 97.75 3 ARG B N 1
ATOM 906 C CA . ARG B 1 3 ? 3.715 -13.688 7.172 1 97.75 3 ARG B CA 1
ATOM 907 C C . ARG B 1 3 ? 2.543 -12.773 7.516 1 97.75 3 ARG B C 1
ATOM 909 O O . ARG B 1 3 ? 1.867 -12.266 6.625 1 97.75 3 ARG B O 1
ATOM 916 N N . LYS B 1 4 ? 2.299 -12.656 8.859 1 96.44 4 LYS B N 1
ATOM 917 C CA . LYS B 1 4 ? 1.236 -11.758 9.305 1 96.44 4 LYS B CA 1
ATOM 918 C C . LYS B 1 4 ? 1.761 -10.336 9.5 1 96.44 4 LYS B C 1
ATOM 920 O O . LYS B 1 4 ? 2.867 -10.141 10.008 1 96.44 4 LYS B O 1
ATOM 925 N N . GLU B 1 5 ? 0.955 -9.391 9.07 1 92.69 5 GLU B N 1
ATOM 926 C CA . GLU B 1 5 ? 1.318 -8.031 9.445 1 92.69 5 GLU B CA 1
ATOM 927 C C . GLU B 1 5 ? 1.34 -7.859 10.961 1 92.69 5 GLU B C 1
ATOM 929 O O . GLU B 1 5 ? 0.578 -8.516 11.672 1 92.69 5 GLU B O 1
ATOM 934 N N . LYS B 1 6 ? 2.232 -7.023 11.383 1 91.81 6 LYS B N 1
ATOM 935 C CA . LYS B 1 6 ? 2.33 -6.754 12.82 1 91.81 6 LYS B CA 1
ATOM 936 C C . LYS B 1 6 ? 2.025 -5.293 13.125 1 91.81 6 LYS B C 1
ATOM 938 O O . LYS B 1 6 ? 2.537 -4.391 12.453 1 91.81 6 LYS B O 1
ATOM 943 N N . ALA B 1 7 ? 1.237 -5.129 14.203 1 95.56 7 ALA B N 1
ATOM 944 C CA . ALA B 1 7 ? 0.795 -3.781 14.547 1 95.56 7 ALA B CA 1
ATOM 945 C C . ALA B 1 7 ? 1.651 -3.193 15.664 1 95.56 7 ALA B C 1
ATOM 947 O O . ALA B 1 7 ? 2.1 -3.918 16.562 1 95.56 7 ALA B O 1
ATOM 948 N N . VAL B 1 8 ? 1.903 -1.979 15.57 1 97 8 VAL B N 1
ATOM 949 C CA . VAL B 1 8 ? 2.396 -1.173 16.688 1 97 8 VAL B CA 1
ATOM 950 C C . VAL B 1 8 ? 1.366 -0.106 17.047 1 97 8 VAL B C 1
ATOM 952 O O . VAL B 1 8 ? 0.75 0.495 16.172 1 97 8 VAL B O 1
ATOM 955 N N . ILE B 1 9 ? 1.147 0.023 18.344 1 98.12 9 ILE B N 1
ATOM 956 C CA . ILE B 1 9 ? 0.224 1.056 18.812 1 98.12 9 ILE B CA 1
ATOM 957 C C . ILE B 1 9 ? 0.98 2.363 19.031 1 98.12 9 ILE B C 1
ATOM 959 O O . ILE B 1 9 ? 1.996 2.391 19.719 1 98.12 9 ILE B O 1
ATOM 963 N N . VAL B 1 10 ? 0.525 3.348 18.438 1 98.06 10 VAL B N 1
ATOM 964 C CA . VAL B 1 10 ? 1.159 4.656 18.547 1 98.06 10 VAL B CA 1
ATOM 965 C C . VAL B 1 10 ? 0.164 5.668 19.109 1 98.06 10 VAL B C 1
ATOM 967 O O . VAL B 1 10 ? -0.953 5.801 18.609 1 98.06 10 VAL B O 1
ATOM 970 N N . ASP B 1 11 ? 0.57 6.332 20.156 1 98.25 11 ASP B N 1
ATOM 971 C CA . ASP B 1 11 ? -0.208 7.461 20.656 1 98.25 11 ASP B CA 1
ATOM 972 C C . ASP B 1 11 ? 0.273 8.773 20.047 1 98.25 11 ASP B C 1
ATOM 974 O O . ASP B 1 11 ? 1.472 9.062 20.047 1 98.25 11 ASP B O 1
ATOM 978 N N . GLY B 1 12 ? -0.709 9.539 19.547 1 98.06 12 GLY B N 1
ATOM 979 C CA . GLY B 1 12 ? -0.348 10.82 18.969 1 98.06 12 GLY B CA 1
ATOM 980 C C . GLY B 1 12 ? 0.537 10.695 17.75 1 98.06 12 GLY B C 1
ATOM 981 O O . GLY B 1 12 ? 1.599 11.32 17.672 1 98.06 12 GLY B O 1
ATOM 982 N N . LEU B 1 13 ? 0.077 9.953 16.781 1 97.88 13 LEU B N 1
ATOM 983 C CA . LEU B 1 13 ? 0.856 9.719 15.57 1 97.88 13 LEU B CA 1
ATOM 984 C C . LEU B 1 13 ? 1.237 11.039 14.906 1 97.88 13 LEU B C 1
ATOM 986 O O . LEU B 1 13 ? 0.368 11.852 14.594 1 97.88 13 LEU B O 1
ATOM 990 N N . ALA B 1 14 ? 2.582 11.234 14.688 1 97.88 14 ALA B N 1
ATOM 991 C CA . ALA B 1 14 ? 3.156 12.422 14.07 1 97.88 14 ALA B CA 1
ATOM 992 C C . ALA B 1 14 ? 2.701 13.695 14.789 1 97.88 14 ALA B C 1
ATOM 994 O O . ALA B 1 14 ? 2.439 14.719 14.148 1 97.88 14 ALA B O 1
ATOM 995 N N . GLY B 1 15 ? 2.42 13.547 16.078 1 97.94 15 GLY B N 1
ATOM 996 C CA . GLY B 1 15 ? 2.045 14.703 16.891 1 97.94 15 GLY B CA 1
ATOM 997 C C . GLY B 1 15 ? 0.545 14.93 16.938 1 97.94 15 GLY B C 1
ATOM 998 O O . GLY B 1 15 ? 0.087 15.977 17.406 1 97.94 15 GLY B O 1
ATOM 999 N N . GLY B 1 16 ? -0.232 13.977 16.391 1 98.5 16 GLY B N 1
ATOM 1000 C CA . GLY B 1 16 ? -1.681 14.109 16.422 1 98.5 16 GLY B CA 1
ATOM 1001 C C . GLY B 1 16 ? -2.287 13.711 17.75 1 98.5 16 GLY B C 1
ATOM 1002 O O . GLY B 1 16 ? -1.64 13.82 18.797 1 98.5 16 GLY B O 1
ATOM 1003 N N . LYS B 1 17 ? -3.539 13.422 17.688 1 98.19 17 LYS B N 1
ATOM 1004 C CA . LYS B 1 17 ? -4.27 13.023 18.891 1 98.19 17 LYS B CA 1
ATOM 1005 C C . LYS B 1 17 ? -4.746 11.578 18.797 1 98.19 17 LYS B C 1
ATOM 1007 O O . LYS B 1 17 ? -4.938 11.055 17.688 1 98.19 17 LYS B O 1
ATOM 1012 N N . GLY B 1 18 ? -4.91 10.992 20.016 1 98.44 18 GLY B N 1
ATOM 1013 C CA . GLY B 1 18 ? -5.52 9.672 20.062 1 98.44 18 GLY B CA 1
ATOM 1014 C C . GLY B 1 18 ? -4.578 8.562 19.641 1 98.44 18 GLY B C 1
ATOM 1015 O O . GLY B 1 18 ? -3.357 8.734 19.641 1 98.44 18 GLY B O 1
ATOM 1016 N N . GLN B 1 19 ? -5.199 7.473 19.344 1 98.56 19 GLN B N 1
ATOM 1017 C CA . GLN B 1 19 ? -4.402 6.277 19.109 1 98.56 19 GLN B CA 1
ATOM 1018 C C . GLN B 1 19 ? -4.504 5.828 17.656 1 98.56 19 GLN B C 1
ATOM 1020 O O . GLN B 1 19 ? -5.547 6 17.016 1 98.56 19 GLN B O 1
ATOM 1025 N N . ALA B 1 20 ? -3.428 5.305 17.203 1 98.75 20 ALA B N 1
ATOM 1026 C CA . ALA B 1 20 ? -3.395 4.637 15.906 1 98.75 20 ALA B CA 1
ATOM 1027 C C . ALA B 1 20 ? -2.732 3.264 16.016 1 98.75 20 ALA B C 1
ATOM 1029 O O . ALA B 1 20 ? -1.878 3.045 16.875 1 98.75 20 ALA B O 1
ATOM 1030 N N . GLU B 1 21 ? -3.203 2.371 15.227 1 98.81 21 GLU B N 1
ATOM 1031 C CA . GLU B 1 21 ? -2.477 1.132 14.969 1 98.81 21 GLU B CA 1
ATOM 1032 C C . GLU B 1 21 ? -1.754 1.188 13.625 1 98.81 21 GLU B C 1
ATOM 1034 O O . GLU B 1 21 ? -2.357 1.52 12.602 1 98.81 21 GLU B O 1
ATOM 1039 N N . VAL B 1 22 ? -0.479 0.878 13.688 1 98.62 22 VAL B N 1
ATOM 1040 C CA . VAL B 1 22 ? 0.312 0.859 12.461 1 98.62 22 VAL B CA 1
ATOM 1041 C C . VAL B 1 22 ? 0.747 -0.571 12.156 1 98.62 22 VAL B C 1
ATOM 1043 O O . VAL B 1 22 ? 1.544 -1.158 12.891 1 98.62 22 VAL B O 1
ATOM 1046 N N . TYR B 1 23 ? 0.174 -1.124 11.086 1 98.56 23 TYR B N 1
ATOM 1047 C CA . TYR B 1 23 ? 0.526 -2.455 10.602 1 98.56 23 TYR B CA 1
ATOM 1048 C C . TYR B 1 23 ? 1.564 -2.377 9.492 1 98.56 23 TYR B C 1
ATOM 1050 O O . TYR B 1 23 ? 1.227 -2.107 8.336 1 98.56 23 TYR B O 1
ATOM 1058 N N . HIS B 1 24 ? 2.818 -2.654 9.875 1 97.56 24 HIS B N 1
ATOM 1059 C CA . HIS B 1 24 ? 3.877 -2.609 8.875 1 97.56 24 HIS B CA 1
ATOM 1060 C C . HIS B 1 24 ? 3.801 -3.809 7.938 1 97.56 24 HIS B C 1
ATOM 1062 O O . HIS B 1 24 ? 3.762 -4.953 8.391 1 97.56 24 HIS B O 1
ATOM 1068 N N . VAL B 1 25 ? 3.785 -3.504 6.633 1 97.88 25 VAL B N 1
ATOM 1069 C CA . VAL B 1 25 ? 3.773 -4.566 5.629 1 97.88 25 VAL B CA 1
ATOM 1070 C C . VAL B 1 25 ? 5.195 -5.086 5.414 1 97.88 25 VAL B C 1
ATOM 1072 O O . VAL B 1 25 ? 5.445 -6.285 5.52 1 97.88 25 VAL B O 1
ATOM 1075 N N . VAL B 1 26 ? 6.113 -4.145 5.102 1 96.62 26 VAL B N 1
ATOM 1076 C CA . VAL B 1 26 ? 7.539 -4.457 5.078 1 96.62 26 VAL B CA 1
ATOM 1077 C C . VAL B 1 26 ? 8.297 -3.467 5.957 1 96.62 26 VAL B C 1
ATOM 1079 O O . VAL B 1 26 ? 7.816 -2.363 6.223 1 96.62 26 VAL B O 1
ATOM 1082 N N . SER B 1 27 ? 9.484 -3.91 6.375 1 95.75 27 SER B N 1
ATOM 1083 C CA . SER 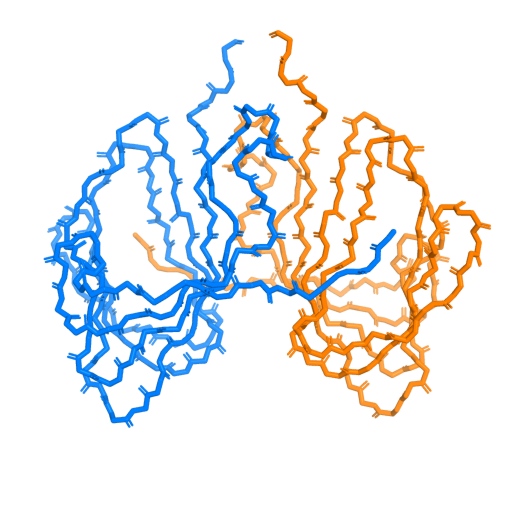B 1 27 ? 10.312 -3.035 7.195 1 95.75 27 SER B CA 1
ATOM 1084 C C . SER B 1 27 ? 11.031 -1.992 6.344 1 95.75 27 SER B C 1
ATOM 1086 O O . SER B 1 27 ? 11.078 -2.107 5.117 1 95.75 27 SER B O 1
ATOM 1088 N N . GLU B 1 28 ? 11.523 -0.997 7.078 1 96.31 28 GLU B N 1
ATOM 1089 C CA . GLU B 1 28 ? 12.336 -0.007 6.371 1 96.31 28 GLU B CA 1
ATOM 1090 C C . GLU B 1 28 ? 13.5 -0.667 5.637 1 96.31 28 GLU B C 1
ATOM 1092 O O . GLU B 1 28 ? 13.82 -0.291 4.508 1 96.31 28 GLU B O 1
ATOM 1097 N N . GLU B 1 29 ? 14.156 -1.63 6.301 1 96.12 29 GLU B N 1
ATOM 1098 C CA . GLU B 1 29 ? 15.266 -2.352 5.68 1 96.12 29 GLU B CA 1
ATOM 1099 C C . GLU B 1 29 ? 14.805 -3.09 4.426 1 96.12 29 GLU B C 1
ATOM 1101 O O . GLU B 1 29 ? 15.508 -3.096 3.412 1 96.12 29 GLU B O 1
ATOM 1106 N N . GLU B 1 30 ? 13.656 -3.562 4.453 1 96.38 30 GLU B N 1
ATOM 1107 C CA . GLU B 1 30 ? 13.117 -4.316 3.322 1 96.38 30 GLU B CA 1
ATOM 1108 C C . GLU B 1 30 ? 12.75 -3.387 2.168 1 96.38 30 GLU B C 1
ATOM 1110 O O . GLU B 1 30 ? 12.539 -3.842 1.041 1 96.38 30 GLU B O 1
ATOM 1115 N N . MET B 1 31 ? 12.648 -2.137 2.398 1 96.94 31 MET B N 1
ATOM 1116 C CA . MET B 1 31 ? 12.328 -1.184 1.338 1 96.94 31 MET B CA 1
ATOM 1117 C C . MET B 1 31 ? 13.578 -0.837 0.527 1 96.94 31 MET B C 1
ATOM 1119 O O . MET B 1 31 ? 13.492 -0.117 -0.469 1 96.94 31 MET B O 1
ATOM 1123 N N . MET B 1 32 ? 14.719 -1.254 0.992 1 96.62 32 MET B N 1
ATOM 1124 C CA . MET B 1 32 ? 15.969 -1.305 0.231 1 96.62 32 MET B CA 1
ATOM 1125 C C . MET B 1 32 ? 16.391 0.093 -0.2 1 96.62 32 MET B C 1
ATOM 1127 O O . MET B 1 32 ? 16.906 0.276 -1.309 1 96.62 32 MET B O 1
ATOM 1131 N N . GLY B 1 33 ? 16.141 1.067 0.651 1 96.31 33 GLY B N 1
ATOM 1132 C CA . GLY B 1 33 ? 16.594 2.428 0.412 1 96.31 33 GLY B CA 1
ATOM 1133 C C . GLY B 1 33 ? 15.609 3.25 -0.401 1 96.31 33 GLY B C 1
ATOM 1134 O O . GLY B 1 33 ? 15.82 4.449 -0.606 1 96.31 33 GLY B O 1
ATOM 1135 N N . HIS B 1 34 ? 14.516 2.66 -0.852 1 97.62 34 HIS B N 1
ATOM 1136 C CA . HIS B 1 34 ? 13.547 3.357 -1.69 1 97.62 34 HIS B CA 1
ATOM 1137 C C . HIS B 1 34 ? 12.562 4.16 -0.847 1 97.62 34 HIS B C 1
ATOM 1139 O O . HIS B 1 34 ? 11.969 5.125 -1.329 1 97.62 34 HIS B O 1
ATOM 1145 N N . GLY B 1 35 ? 12.375 3.756 0.352 1 97.31 35 GLY B N 1
ATOM 1146 C CA . GLY B 1 35 ? 11.414 4.371 1.258 1 97.31 35 GLY B CA 1
ATOM 1147 C C . GLY B 1 35 ? 11.586 3.926 2.697 1 97.31 35 GLY B C 1
ATOM 1148 O O . GLY B 1 35 ? 12.539 3.213 3.025 1 97.31 35 GLY B O 1
ATOM 1149 N N . ARG B 1 36 ? 10.656 4.352 3.531 1 96.94 36 ARG B N 1
ATOM 1150 C CA . ARG B 1 36 ? 10.852 3.986 4.93 1 96.94 36 ARG B CA 1
ATOM 1151 C C . ARG B 1 36 ? 9.57 3.418 5.531 1 96.94 36 ARG B C 1
ATOM 1153 O O . ARG B 1 36 ? 9.578 2.922 6.66 1 96.94 36 ARG B O 1
ATOM 1160 N N . LEU B 1 37 ? 8.492 3.51 4.824 1 97.56 37 LEU B N 1
ATOM 1161 C CA . LEU B 1 37 ? 7.25 3.006 5.402 1 97.56 37 LEU B CA 1
ATOM 1162 C C . LEU B 1 37 ? 6.312 2.49 4.316 1 97.56 37 LEU B C 1
ATOM 1164 O O . LEU B 1 37 ? 6.109 3.156 3.299 1 97.56 37 LEU B O 1
ATOM 1168 N N . TYR B 1 38 ? 5.832 1.377 4.414 1 98.25 38 TYR B N 1
ATOM 1169 C CA . TYR B 1 38 ? 4.688 0.759 3.76 1 98.25 38 TYR B CA 1
ATOM 1170 C C . TYR B 1 38 ? 3.809 0.03 4.77 1 98.25 38 TYR B C 1
ATOM 1172 O O . TYR B 1 38 ? 4.176 -1.037 5.266 1 98.25 38 TYR B O 1
ATOM 1180 N N . ALA B 1 39 ? 2.621 0.663 5.027 1 98.62 39 ALA B N 1
ATOM 1181 C CA . ALA B 1 39 ? 1.871 0.172 6.18 1 98.62 39 ALA B CA 1
ATOM 1182 C C . ALA B 1 39 ? 0.38 0.454 6.023 1 98.62 39 ALA B C 1
ATOM 1184 O O . ALA B 1 39 ? -0.009 1.443 5.398 1 98.62 39 ALA B O 1
ATOM 1185 N N . ARG B 1 40 ? -0.402 -0.399 6.598 1 98.81 40 ARG B N 1
ATOM 1186 C CA . ARG B 1 40 ? -1.81 -0.124 6.867 1 98.81 40 ARG B CA 1
ATOM 1187 C C . ARG B 1 40 ? -1.987 0.546 8.227 1 98.81 40 ARG B C 1
ATOM 1189 O O . ARG B 1 40 ? -1.462 0.069 9.234 1 98.81 40 ARG B O 1
ATOM 1196 N N . VAL B 1 41 ? -2.67 1.619 8.266 1 98.88 41 VAL B N 1
ATOM 1197 C CA . VAL B 1 41 ? -2.85 2.379 9.5 1 98.88 41 VAL B CA 1
ATOM 1198 C C . VAL B 1 41 ? -4.332 2.434 9.859 1 98.88 41 VAL B C 1
ATOM 1200 O O . VAL B 1 41 ? -5.18 2.678 9 1 98.88 41 VAL B O 1
ATOM 1203 N N . VAL B 1 42 ? -4.59 2.16 11.062 1 98.88 42 VAL B N 1
ATOM 1204 C CA . VAL B 1 42 ? -5.934 2.314 11.609 1 98.88 42 VAL B CA 1
ATOM 1205 C C . VAL B 1 42 ? -5.957 3.473 12.602 1 98.88 42 VAL B C 1
ATOM 1207 O O . VAL B 1 42 ? -5.379 3.377 13.688 1 98.88 42 VAL B O 1
ATOM 1210 N N . LEU B 1 43 ? -6.562 4.504 12.164 1 98.81 43 LEU B N 1
ATOM 1211 C CA . LEU B 1 43 ? -6.766 5.656 13.031 1 98.81 43 LEU B CA 1
ATOM 1212 C C . LEU B 1 43 ? -8.047 5.508 13.844 1 98.81 43 LEU B C 1
ATOM 1214 O O . LEU B 1 43 ? -9.141 5.477 13.273 1 98.81 43 LEU B O 1
ATOM 1218 N N . LYS B 1 44 ? -7.98 5.445 15.211 1 98.81 44 LYS B N 1
ATOM 1219 C CA . LYS B 1 44 ? -9.133 5.199 16.078 1 98.81 44 LYS B CA 1
ATOM 1220 C C . LYS B 1 44 ? -10.055 6.41 16.109 1 98.81 44 LYS B C 1
ATOM 1222 O O . LYS B 1 44 ? -9.719 7.477 15.594 1 98.81 44 LYS B O 1
ATOM 1227 N N . PRO B 1 45 ? -11.305 6.199 16.594 1 98.75 45 PRO B N 1
ATOM 1228 C CA . PRO B 1 45 ? -12.234 7.324 16.719 1 98.75 45 PRO B CA 1
ATOM 1229 C C . PRO B 1 45 ? -11.633 8.508 17.469 1 98.75 45 PRO B C 1
ATOM 1231 O O . PRO B 1 45 ? -10.969 8.328 18.484 1 98.75 45 PRO B O 1
ATOM 1234 N N . ASN B 1 46 ? -11.859 9.648 16.875 1 98.25 46 ASN B N 1
ATOM 1235 C CA . ASN B 1 46 ? -11.445 10.914 17.469 1 98.25 46 ASN B CA 1
ATOM 1236 C C . ASN B 1 46 ? -9.93 11 17.594 1 98.25 46 ASN B C 1
ATOM 1238 O O . ASN B 1 46 ? -9.406 11.547 18.562 1 98.25 46 ASN B O 1
ATOM 1242 N N . SER B 1 47 ? -9.18 10.406 16.703 1 98.81 47 SER B N 1
ATOM 1243 C CA . SER B 1 47 ? -7.727 10.461 16.609 1 98.81 47 SER B CA 1
ATOM 1244 C C . SER B 1 47 ? -7.27 11.141 15.336 1 98.81 47 SER B C 1
ATOM 1246 O O . SER B 1 47 ? -8.086 11.477 14.477 1 98.81 47 SER B O 1
ATOM 1248 N N . SER B 1 48 ? -5.961 11.438 15.266 1 98.88 48 SER B N 1
ATOM 1249 C CA . SER B 1 48 ? -5.469 12.141 14.086 1 98.88 48 SER B CA 1
ATOM 1250 C C . SER B 1 48 ? -3.994 11.844 13.844 1 98.88 48 SER B C 1
ATOM 1252 O O . SER B 1 48 ? -3.264 11.492 14.773 1 98.88 48 SER B O 1
ATOM 1254 N N . VAL B 1 49 ? -3.676 11.867 12.562 1 98.81 49 VAL B N 1
ATOM 1255 C CA . VAL B 1 49 ? -2.283 12.094 12.188 1 98.81 49 VAL B CA 1
ATOM 1256 C C . VAL B 1 49 ? -1.968 13.586 12.281 1 98.81 49 VAL B C 1
ATOM 1258 O O . VAL B 1 49 ? -2.582 14.398 11.586 1 98.81 49 VAL B O 1
ATOM 1261 N N . GLY B 1 50 ? -1.028 13.922 13.117 1 98.62 50 GLY B N 1
ATOM 1262 C CA . GLY B 1 50 ? -0.712 15.336 13.289 1 98.62 50 GLY B CA 1
ATOM 1263 C C . GLY B 1 50 ? -0.165 15.977 12.031 1 98.62 50 GLY B C 1
ATOM 1264 O O . GLY B 1 50 ? 0.464 15.312 11.211 1 98.62 50 GLY B O 1
ATOM 1265 N N . TYR B 1 51 ? -0.479 17.297 11.914 1 98.62 51 TYR B N 1
ATOM 1266 C CA . TYR B 1 51 ? 0.03 18.047 10.781 1 98.62 51 TYR B CA 1
ATOM 1267 C C . TYR B 1 51 ? 1.552 18.125 10.812 1 98.62 51 TYR B C 1
ATOM 1269 O O . TYR B 1 51 ? 2.135 18.609 11.781 1 98.62 51 TYR B O 1
ATOM 1277 N N . HIS B 1 52 ? 2.24 17.656 9.781 1 98.5 52 HIS B N 1
ATOM 1278 C CA . HIS B 1 52 ? 3.695 17.562 9.734 1 98.5 52 HIS B CA 1
ATOM 1279 C C . HIS B 1 52 ? 4.207 17.625 8.297 1 98.5 52 HIS B C 1
ATOM 1281 O O . HIS B 1 52 ? 3.436 17.453 7.352 1 98.5 52 HIS B O 1
ATOM 1287 N N . GLN B 1 53 ? 5.469 17.844 8.133 1 98.25 53 GLN B N 1
ATOM 1288 C CA . GLN B 1 53 ? 6.062 18.016 6.809 1 98.25 53 GLN B CA 1
ATOM 1289 C C . GLN B 1 53 ? 6.898 16.797 6.414 1 98.25 53 GLN B C 1
ATOM 1291 O O . GLN B 1 53 ? 7.625 16.25 7.242 1 98.25 53 GLN B O 1
ATOM 1296 N N . HIS B 1 54 ? 6.812 16.406 5.145 1 97.5 54 HIS B N 1
ATOM 1297 C CA . HIS B 1 54 ? 7.688 15.391 4.574 1 97.5 54 HIS B CA 1
ATOM 1298 C C . HIS B 1 54 ? 8.852 16.031 3.822 1 97.5 54 HIS B C 1
ATOM 1300 O O . HIS B 1 54 ? 8.695 16.469 2.684 1 97.5 54 HIS B O 1
ATOM 1306 N N . VAL B 1 55 ? 9.969 15.969 4.43 1 97.31 55 VAL B N 1
ATOM 1307 C CA . VAL B 1 55 ? 11.172 16.547 3.84 1 97.31 55 VAL B CA 1
ATOM 1308 C C . VAL B 1 55 ? 11.984 15.469 3.139 1 97.31 55 VAL B C 1
ATOM 1310 O O . VAL B 1 55 ? 12.422 14.508 3.771 1 97.31 55 VAL B O 1
ATOM 1313 N N . GLY B 1 56 ? 12.227 15.586 1.885 1 97.44 56 GLY B N 1
ATOM 1314 C CA . GLY B 1 56 ? 13.008 14.625 1.12 1 97.44 56 GLY B CA 1
ATOM 1315 C C . GLY B 1 56 ? 12.266 13.336 0.841 1 97.44 56 GLY B C 1
ATOM 1316 O O . GLY B 1 56 ? 12.875 12.328 0.46 1 97.44 56 GLY B O 1
ATOM 1317 N N . GLU B 1 57 ? 11.039 13.297 1.082 1 97.81 57 GLU B N 1
ATOM 1318 C CA . GLU B 1 57 ? 10.195 12.117 0.887 1 97.81 57 GLU B CA 1
ATOM 1319 C C . GLU B 1 57 ? 8.758 12.508 0.579 1 97.81 57 GLU B C 1
ATOM 1321 O O . GLU B 1 57 ? 8.383 13.68 0.711 1 97.81 57 GLU B O 1
ATOM 1326 N N . THR B 1 58 ? 7.973 11.602 0.041 1 98 58 THR B N 1
ATOM 1327 C CA . THR B 1 58 ? 6.547 11.766 -0.215 1 98 58 THR B CA 1
ATOM 1328 C C . THR B 1 58 ? 5.742 10.664 0.474 1 98 58 THR B C 1
ATOM 1330 O O . THR B 1 58 ? 6.309 9.672 0.933 1 98 58 THR B O 1
ATOM 1333 N N . GLU B 1 59 ? 4.426 10.883 0.52 1 98.31 59 GLU B N 1
ATOM 1334 C CA . GLU B 1 59 ? 3.578 9.906 1.19 1 98.31 59 GLU B CA 1
ATOM 1335 C C . GLU B 1 59 ? 2.174 9.891 0.598 1 98.31 59 GLU B C 1
ATOM 1337 O O . GLU B 1 59 ? 1.272 10.562 1.11 1 98.31 59 GLU B O 1
ATOM 1342 N N . PRO B 1 60 ? 1.896 9.203 -0.37 1 98 60 PRO B N 1
ATOM 1343 C CA . PRO B 1 60 ? 0.506 8.992 -0.784 1 98 60 PRO B CA 1
ATOM 1344 C C . PRO B 1 60 ? -0.253 8.062 0.155 1 98 60 PRO B C 1
ATOM 1346 O O . PRO B 1 60 ? 0.294 7.047 0.599 1 98 60 PRO B O 1
ATOM 1349 N N . TYR B 1 61 ? -1.511 8.453 0.51 1 97.44 61 TYR B N 1
ATOM 1350 C CA . TYR B 1 61 ? -2.445 7.633 1.271 1 97.44 61 TYR B CA 1
ATOM 1351 C C . TYR B 1 61 ? -3.555 7.094 0.373 1 97.44 61 TYR B C 1
ATOM 1353 O O . TYR B 1 61 ? -4.148 7.844 -0.404 1 97.44 61 TYR B O 1
ATOM 1361 N N . LEU B 1 62 ? -3.91 5.895 0.477 1 98.88 62 LEU B N 1
ATOM 1362 C CA . LEU B 1 62 ? -5.191 5.391 -0.009 1 98.88 62 LEU B CA 1
ATOM 1363 C C . LEU B 1 62 ? -6.141 5.117 1.15 1 98.88 62 LEU B C 1
ATOM 1365 O O . LEU B 1 62 ? -5.859 4.273 2.006 1 98.88 62 LEU B O 1
ATOM 1369 N N . ILE B 1 63 ? -7.332 5.77 1.174 1 98.94 63 ILE B N 1
ATOM 1370 C CA . ILE B 1 63 ? -8.32 5.496 2.209 1 98.94 63 ILE B CA 1
ATOM 1371 C C . ILE B 1 63 ? -9.047 4.188 1.897 1 98.94 63 ILE B C 1
ATOM 1373 O O . ILE B 1 63 ? -9.586 4.016 0.802 1 98.94 63 ILE B O 1
ATOM 1377 N N . LEU B 1 64 ? -9.023 3.324 2.852 1 98.75 64 LEU B N 1
ATOM 1378 C CA . LEU B 1 64 ? -9.609 2.002 2.664 1 98.75 64 LEU B CA 1
ATOM 1379 C C . LEU B 1 64 ? -10.992 1.929 3.297 1 98.75 64 LEU B C 1
ATOM 1381 O O . LEU B 1 64 ? -11.906 1.312 2.738 1 98.75 64 LEU B O 1
ATOM 1385 N N . LYS B 1 65 ? -11.133 2.389 4.457 1 98.56 65 LYS B N 1
ATOM 1386 C CA . LYS B 1 65 ? -12.352 2.322 5.25 1 98.56 65 LYS B CA 1
ATOM 1387 C C . LYS B 1 65 ? -12.539 3.586 6.086 1 98.56 65 LYS B C 1
ATOM 1389 O O . LYS B 1 65 ? -11.562 4.188 6.535 1 98.56 65 LYS B O 1
ATOM 1394 N N . GLY B 1 66 ? -13.781 3.906 6.363 1 98.62 66 GLY B N 1
ATOM 1395 C CA . GLY B 1 66 ? -14.086 5.027 7.234 1 98.62 66 GLY B CA 1
ATOM 1396 C C . GLY B 1 66 ? -14.055 6.367 6.52 1 98.62 66 GLY B C 1
ATOM 1397 O O . GLY B 1 66 ? -14.039 6.418 5.289 1 98.62 66 GLY B O 1
ATOM 1398 N N . LYS B 1 67 ? -14.219 7.371 7.297 1 98.44 67 LYS B N 1
ATOM 1399 C CA . LYS B 1 67 ? -14.211 8.742 6.809 1 98.44 67 LYS B CA 1
ATOM 1400 C C . LYS B 1 67 ? -13.281 9.617 7.645 1 98.44 67 LYS B C 1
ATOM 1402 O O . LYS B 1 67 ? -13.039 9.336 8.82 1 98.44 67 LYS B O 1
ATOM 1407 N N . GLY B 1 68 ? -12.797 10.641 7.008 1 98.69 68 GLY B N 1
ATOM 1408 C CA . GLY B 1 68 ? -11.93 11.562 7.723 1 98.69 68 GLY B CA 1
ATOM 1409 C C . GLY B 1 68 ? -11.805 12.914 7.031 1 98.69 68 GLY B C 1
ATOM 1410 O O . GLY B 1 68 ? -12.508 13.188 6.059 1 98.69 68 GLY B O 1
ATOM 1411 N N . THR B 1 69 ? -11.031 13.766 7.621 1 98.88 69 THR B N 1
ATOM 1412 C CA . THR B 1 69 ? -10.688 15.062 7.047 1 98.88 69 THR B CA 1
ATOM 1413 C C . THR B 1 69 ? -9.188 15.148 6.777 1 98.88 69 THR B C 1
ATOM 1415 O O . THR B 1 69 ? -8.375 15.07 7.703 1 98.88 69 THR B O 1
ATOM 1418 N N . PHE B 1 70 ? -8.883 15.305 5.473 1 98.94 70 PHE B N 1
ATOM 1419 C CA . PHE B 1 70 ? -7.492 15.484 5.066 1 98.94 70 PHE B CA 1
ATOM 1420 C C . PHE B 1 70 ? -7.117 16.953 5.047 1 98.94 70 PHE B C 1
ATOM 1422 O O . PHE B 1 70 ? -7.855 17.781 4.5 1 98.94 70 PHE B O 1
ATOM 1429 N N . ILE B 1 71 ? -6.035 17.234 5.711 1 98.75 71 ILE B N 1
ATOM 1430 C CA . ILE B 1 71 ? -5.508 18.594 5.695 1 98.75 71 ILE B CA 1
ATOM 1431 C C . ILE B 1 71 ? -4.328 18.688 4.73 1 98.75 71 ILE B C 1
ATOM 1433 O O . ILE B 1 71 ? -3.311 18.016 4.922 1 98.75 71 ILE B O 1
ATOM 1437 N N . ASP B 1 72 ? -4.426 19.531 3.781 1 98.38 72 ASP B N 1
ATOM 1438 C CA . ASP B 1 72 ? -3.432 19.641 2.717 1 98.38 72 ASP B CA 1
ATOM 1439 C C . ASP B 1 72 ? -2.334 20.641 3.096 1 98.38 72 ASP B C 1
ATOM 1441 O O . ASP B 1 72 ? -2.369 21.234 4.18 1 98.38 72 ASP B O 1
ATOM 1445 N N . ASN B 1 73 ? -1.389 20.688 2.18 1 98.25 73 ASN B N 1
ATOM 1446 C CA . ASN B 1 73 ? -0.21 21.516 2.414 1 98.25 73 ASN B CA 1
ATOM 1447 C C . ASN B 1 73 ? -0.585 22.969 2.619 1 98.25 73 ASN B C 1
ATOM 1449 O O . ASN B 1 73 ? 0.061 23.688 3.395 1 98.25 73 ASN B O 1
ATOM 1453 N N . ASP B 1 74 ? -1.621 23.469 1.976 1 97.5 74 ASP B N 1
ATOM 1454 C CA . ASP B 1 74 ? -2.041 24.859 2.08 1 97.5 74 ASP B CA 1
ATOM 1455 C C . ASP B 1 74 ? -3.031 25.047 3.227 1 97.5 74 ASP B C 1
ATOM 1457 O O . ASP B 1 74 ? -3.619 26.125 3.373 1 97.5 74 ASP B O 1
ATOM 1461 N N . GLY B 1 75 ? -3.33 24.047 3.936 1 97.38 75 GLY B N 1
ATOM 1462 C CA . GLY B 1 75 ? -4.23 24.109 5.078 1 97.38 75 GLY B CA 1
ATOM 1463 C C . GLY B 1 75 ? -5.668 23.781 4.723 1 97.38 75 GLY B C 1
ATOM 1464 O O . GLY B 1 75 ? -6.523 23.672 5.605 1 97.38 75 GLY B O 1
ATOM 1465 N N . SER B 1 76 ? -5.926 23.625 3.42 1 98.12 76 SER B N 1
ATOM 1466 C CA . SER B 1 76 ? -7.285 23.266 3.027 1 98.12 76 SER B CA 1
ATOM 1467 C C . SER B 1 76 ? -7.691 21.906 3.594 1 98.12 76 SER B C 1
ATOM 1469 O O . SER B 1 76 ? -6.848 21.031 3.773 1 98.12 76 SER B O 1
ATOM 1471 N N . ARG B 1 77 ? -8.969 21.766 3.883 1 98.5 77 ARG B N 1
ATOM 1472 C CA . ARG B 1 77 ? -9.539 20.578 4.488 1 98.5 77 ARG B CA 1
ATOM 1473 C C . ARG B 1 77 ? -10.516 19.891 3.531 1 98.5 77 ARG B C 1
ATOM 1475 O O . ARG B 1 77 ? -11.406 20.531 2.98 1 98.5 77 ARG B O 1
ATOM 1482 N N . THR B 1 78 ? -10.336 18.656 3.299 1 98.62 78 THR B N 1
ATOM 1483 C CA . THR B 1 78 ? -11.172 17.891 2.383 1 98.62 78 THR B CA 1
ATOM 1484 C C . THR B 1 78 ? -11.664 16.609 3.049 1 98.62 78 THR B C 1
ATOM 1486 O O . THR B 1 78 ? -10.875 15.867 3.646 1 98.62 78 THR B O 1
ATOM 1489 N N . GLU B 1 79 ? -12.992 16.344 2.961 1 98.75 79 GLU B N 1
ATOM 1490 C CA . GLU B 1 79 ? -13.5 15.062 3.428 1 98.75 79 GLU B CA 1
ATOM 1491 C C . GLU B 1 79 ? -13.023 13.922 2.537 1 98.75 79 GLU B C 1
ATOM 1493 O O . GLU B 1 79 ? -13 14.055 1.311 1 98.75 79 GLU B O 1
ATOM 1498 N N . VAL B 1 80 ? -12.641 12.859 3.221 1 98.75 80 VAL B N 1
ATOM 1499 C CA . VAL B 1 80 ? -12.141 11.727 2.453 1 98.75 80 VAL B CA 1
ATOM 1500 C C . VAL B 1 80 ? -12.797 10.438 2.939 1 98.75 80 VAL B C 1
ATOM 1502 O O . VAL B 1 80 ? -13.266 10.359 4.078 1 98.75 80 VAL B O 1
ATOM 1505 N N . GLY B 1 81 ? -12.883 9.477 2.057 1 98.69 81 GLY B N 1
ATOM 1506 C CA . GLY B 1 81 ? -13.422 8.148 2.291 1 98.69 81 GLY B CA 1
ATOM 1507 C C . GLY B 1 81 ? -12.82 7.094 1.376 1 98.69 81 GLY B C 1
ATOM 1508 O O . GLY B 1 81 ? -11.867 7.375 0.641 1 98.69 81 GLY B O 1
ATOM 1509 N N . PRO B 1 82 ? -13.43 5.941 1.488 1 98.5 82 PRO B N 1
ATOM 1510 C CA . PRO B 1 82 ? -12.844 4.824 0.737 1 98.5 82 PRO B CA 1
ATOM 1511 C C . PRO B 1 82 ? -12.656 5.148 -0.743 1 98.5 82 PRO B C 1
ATOM 1513 O O . PRO B 1 82 ? -13.578 5.641 -1.396 1 98.5 82 PRO B O 1
ATOM 1516 N N . GLY B 1 83 ? -11.406 4.883 -1.214 1 98.38 83 GLY B N 1
ATOM 1517 C CA . GLY B 1 83 ? -11.102 5.094 -2.619 1 98.38 83 GLY B CA 1
ATOM 1518 C C . GLY B 1 83 ? -10.445 6.434 -2.889 1 98.38 83 GLY B C 1
ATOM 1519 O O . GLY B 1 83 ? -9.914 6.66 -3.979 1 98.38 83 GLY B O 1
ATOM 1520 N N . ASP B 1 84 ? -10.516 7.301 -1.931 1 98.75 84 ASP B N 1
ATOM 1521 C CA . ASP B 1 84 ? -9.82 8.578 -2.08 1 98.75 84 ASP B CA 1
ATOM 1522 C C . ASP B 1 84 ? -8.312 8.398 -1.89 1 98.75 84 ASP B C 1
ATOM 1524 O O . ASP B 1 84 ? -7.875 7.664 -1.005 1 98.75 84 AS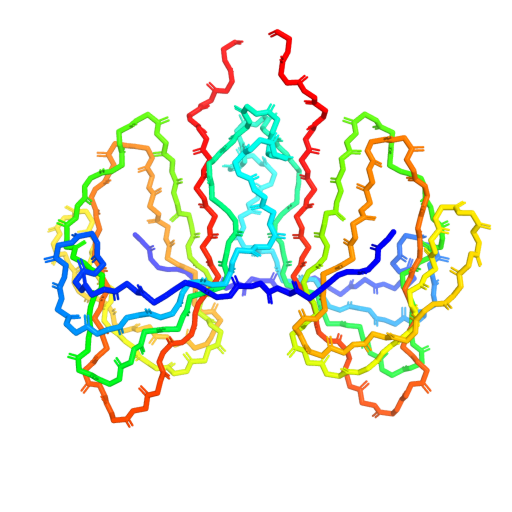P B O 1
ATOM 1528 N N . VAL B 1 85 ? -7.531 9.039 -2.764 1 98.81 85 VAL B N 1
ATOM 1529 C CA . VAL B 1 85 ? -6.078 9.094 -2.656 1 98.81 85 VAL B CA 1
ATOM 1530 C C . VAL B 1 85 ? -5.645 10.5 -2.25 1 98.81 85 VAL B C 1
ATOM 1532 O O . VAL B 1 85 ? -5.934 11.477 -2.951 1 98.81 85 VAL B O 1
ATOM 1535 N N . CYS B 1 86 ? -5 10.586 -1.092 1 98.69 86 CYS B N 1
ATOM 1536 C CA . CYS B 1 86 ? -4.402 11.844 -0.647 1 98.69 86 CYS B CA 1
ATOM 1537 C C . CYS B 1 86 ? -2.945 11.93 -1.08 1 98.69 86 CYS B C 1
ATOM 1539 O O . CYS B 1 86 ? -2.121 11.102 -0.684 1 98.69 86 CYS B O 1
ATOM 1541 N N . ILE B 1 87 ? -2.645 12.938 -1.81 1 97.75 87 ILE B N 1
ATOM 1542 C CA . ILE B 1 87 ? -1.307 13.102 -2.369 1 97.75 87 ILE B CA 1
ATOM 1543 C C . ILE B 1 87 ? -0.517 14.109 -1.541 1 97.75 87 ILE B C 1
ATOM 1545 O O . ILE B 1 87 ? -0.939 15.258 -1.383 1 97.75 87 ILE B O 1
ATOM 1549 N N . ILE B 1 88 ? 0.579 13.656 -1.015 1 98.12 88 ILE B N 1
ATOM 1550 C CA . ILE B 1 88 ? 1.522 14.492 -0.284 1 98.12 88 ILE B CA 1
ATOM 1551 C C . ILE B 1 88 ? 2.854 14.547 -1.03 1 98.12 88 ILE B C 1
ATOM 1553 O O . ILE B 1 88 ? 3.625 13.586 -1.002 1 98.12 88 ILE B O 1
ATOM 1557 N N . ASP B 1 89 ? 3.152 15.633 -1.628 1 97.19 89 ASP B N 1
ATOM 1558 C CA . ASP B 1 89 ? 4.355 15.773 -2.441 1 97.19 89 ASP B CA 1
ATOM 1559 C C . ASP B 1 89 ? 5.582 16.016 -1.568 1 97.19 89 ASP B C 1
ATOM 1561 O O . ASP B 1 89 ? 5.457 16.391 -0.398 1 97.19 89 ASP B O 1
ATOM 1565 N N . VAL B 1 90 ? 6.723 15.75 -2.139 1 97.62 90 VAL B N 1
ATOM 1566 C CA . VAL B 1 90 ? 7.977 16.062 -1.459 1 97.62 90 VAL B CA 1
ATOM 1567 C C . VAL B 1 90 ? 7.973 17.516 -0.995 1 97.62 90 VAL B C 1
ATOM 1569 O O . VAL B 1 90 ? 7.652 18.422 -1.77 1 97.62 90 VAL B O 1
ATOM 1572 N N . GLY B 1 91 ? 8.312 17.703 0.233 1 97.62 91 GLY B N 1
ATOM 1573 C CA . GLY B 1 91 ? 8.383 19.047 0.786 1 97.62 91 GLY B CA 1
ATOM 1574 C C . GLY B 1 91 ? 7.051 19.531 1.324 1 97.62 91 GLY B C 1
ATOM 1575 O O . GLY B 1 91 ? 6.98 20.609 1.934 1 97.62 91 GLY B O 1
ATOM 1576 N N . HIS B 1 92 ? 5.945 18.797 1.174 1 98.31 92 HIS B N 1
ATOM 1577 C CA . HIS B 1 92 ? 4.617 19.266 1.575 1 98.31 92 HIS B CA 1
ATOM 1578 C C . HIS B 1 92 ? 4.27 18.781 2.979 1 98.31 92 HIS B C 1
ATOM 1580 O O . HIS B 1 92 ? 4.805 17.766 3.441 1 98.31 92 HIS B O 1
ATOM 1586 N N . SER B 1 93 ? 3.438 19.531 3.625 1 98.62 93 SER B N 1
ATOM 1587 C CA . SER B 1 93 ? 2.84 19.156 4.902 1 98.62 93 SER B CA 1
ATOM 1588 C C . SER B 1 93 ? 1.447 18.578 4.711 1 98.62 93 SER B C 1
ATOM 1590 O O . SER B 1 93 ? 0.805 18.797 3.686 1 98.62 93 SER B O 1
ATOM 1592 N N . HIS B 1 94 ? 1.065 17.797 5.688 1 98.75 94 HIS B N 1
ATOM 1593 C CA . HIS B 1 94 ? -0.287 17.25 5.664 1 98.75 94 HIS B CA 1
ATOM 1594 C C . HIS B 1 94 ? -0.722 16.797 7.055 1 98.75 94 HIS B C 1
ATOM 1596 O O . HIS B 1 94 ? 0.104 16.703 7.965 1 98.75 94 HIS B O 1
ATOM 1602 N N . GLY B 1 95 ? -1.995 16.609 7.234 1 98.75 95 GLY B N 1
ATOM 1603 C CA . GLY B 1 95 ? -2.617 15.945 8.367 1 98.75 95 GLY B CA 1
ATOM 1604 C C . GLY B 1 95 ? -3.846 15.141 7.984 1 98.75 95 GLY B C 1
ATOM 1605 O O . GLY B 1 95 ? -4.324 15.234 6.852 1 98.75 95 GLY B O 1
ATOM 1606 N N . LEU B 1 96 ? -4.34 14.336 8.883 1 98.88 96 LEU B N 1
ATOM 1607 C CA . LEU B 1 96 ? -5.547 13.539 8.695 1 98.88 96 LEU B CA 1
ATOM 1608 C C . LEU B 1 96 ? -6.293 13.367 10.016 1 98.88 96 LEU B C 1
ATOM 1610 O O . LEU B 1 96 ? -5.703 12.945 11.016 1 98.88 96 LEU B O 1
ATOM 1614 N N . GLU B 1 97 ? -7.551 13.641 9.984 1 98.94 97 GLU B N 1
ATOM 1615 C CA . GLU B 1 97 ? -8.352 13.57 11.195 1 98.94 97 GLU B CA 1
ATOM 1616 C C . GLU B 1 97 ? -9.492 12.562 11.055 1 98.94 97 GLU B C 1
ATOM 1618 O O . GLU B 1 97 ? -10.156 12.523 10.016 1 98.94 97 GLU B O 1
ATOM 1623 N N . ASN B 1 98 ? -9.648 11.742 12.07 1 98.88 98 ASN B N 1
ATOM 1624 C CA . ASN B 1 98 ? -10.852 10.945 12.25 1 98.88 98 ASN B CA 1
ATOM 1625 C C . ASN B 1 98 ? -11.766 11.531 13.32 1 98.88 98 ASN B C 1
ATOM 1627 O O . ASN B 1 98 ? -11.578 11.273 14.508 1 98.88 98 ASN B O 1
ATOM 1631 N N . ASN B 1 99 ? -12.758 12.211 12.844 1 97.69 99 ASN B N 1
ATOM 1632 C CA . ASN B 1 99 ? -13.695 12.82 13.781 1 97.69 99 ASN B CA 1
ATOM 1633 C C . ASN B 1 99 ? -14.977 12.008 13.906 1 97.69 99 ASN B C 1
ATOM 1635 O O . ASN B 1 99 ? -16.031 12.547 14.25 1 97.69 99 ASN B O 1
ATOM 1639 N N . SER B 1 100 ? -14.922 10.828 13.516 1 97.94 100 SER B N 1
ATOM 1640 C CA . SER B 1 100 ? -16.078 9.953 13.578 1 97.94 100 SER B CA 1
ATOM 1641 C C . SER B 1 100 ? -15.977 8.969 14.742 1 97.94 100 SER B C 1
ATOM 1643 O O . SER B 1 100 ? -15.039 9.039 15.531 1 97.94 100 SER B O 1
ATOM 1645 N N . ASP B 1 101 ? -17 8.094 14.859 1 98.25 101 ASP B N 1
ATOM 1646 C CA . ASP B 1 101 ? -17.016 7.094 15.914 1 98.25 101 ASP B CA 1
ATOM 1647 C C . ASP B 1 101 ? -16.609 5.723 15.375 1 98.25 101 ASP B C 1
ATOM 1649 O O . ASP B 1 101 ? -16.781 4.707 16.062 1 98.25 101 ASP B O 1
ATOM 1653 N N . GLU B 1 102 ? -16.109 5.758 14.188 1 98.62 102 GLU B N 1
ATOM 1654 C CA . GLU B 1 102 ? -15.648 4.523 13.562 1 98.62 102 GLU B CA 1
ATOM 1655 C C . GLU B 1 102 ? -14.164 4.602 13.227 1 98.62 102 GLU B C 1
ATOM 1657 O O . GLU B 1 102 ? -13.602 5.691 13.125 1 98.62 102 GLU B O 1
ATOM 1662 N N . ASP B 1 103 ? -13.555 3.473 13.055 1 98.88 103 ASP B N 1
ATOM 1663 C CA . ASP B 1 103 ? -12.148 3.432 12.641 1 98.88 103 ASP B CA 1
ATOM 1664 C C . ASP B 1 103 ? -11.977 4.008 11.234 1 98.88 103 ASP B C 1
ATOM 1666 O O . ASP B 1 103 ? -12.812 3.777 10.359 1 98.88 103 ASP B O 1
ATOM 1670 N N . LEU B 1 104 ? -10.984 4.762 11.047 1 98.88 104 LEU B N 1
ATOM 1671 C CA . LEU B 1 104 ? -10.5 5.168 9.727 1 98.88 104 LEU B CA 1
ATOM 1672 C C . LEU B 1 104 ? -9.258 4.387 9.336 1 98.88 104 LEU B C 1
ATOM 1674 O O . LEU B 1 104 ? -8.273 4.367 10.078 1 98.88 104 LEU B O 1
ATOM 1678 N N . GLU B 1 105 ? -9.328 3.699 8.211 1 98.88 105 GLU B N 1
ATOM 1679 C CA . GLU B 1 105 ? -8.227 2.85 7.77 1 98.88 105 GLU B CA 1
ATOM 1680 C C . GLU B 1 105 ? -7.66 3.324 6.438 1 98.88 105 GLU B C 1
ATOM 1682 O O . GLU B 1 105 ? -8.414 3.67 5.523 1 98.88 105 GLU B O 1
ATOM 1687 N N . PHE B 1 106 ? -6.332 3.391 6.383 1 98.88 106 PHE B N 1
ATOM 1688 C CA . PHE B 1 106 ? -5.719 3.805 5.125 1 98.88 106 PHE B CA 1
ATOM 1689 C C . PHE B 1 106 ? -4.379 3.109 4.918 1 98.88 106 PHE B C 1
ATOM 1691 O O . PHE B 1 106 ? -3.789 2.594 5.871 1 98.88 106 PHE B O 1
ATOM 1698 N N . MET B 1 107 ? -3.951 3.033 3.684 1 98.88 107 MET B N 1
ATOM 1699 C CA . MET B 1 107 ? -2.621 2.555 3.318 1 98.88 107 MET B CA 1
ATOM 1700 C C . MET B 1 107 ? -1.66 3.721 3.113 1 98.88 107 MET B C 1
ATOM 1702 O O . MET B 1 107 ? -1.952 4.645 2.354 1 98.88 107 MET B O 1
ATOM 1706 N N . ALA B 1 108 ? -0.557 3.664 3.797 1 98.75 108 ALA B N 1
ATOM 1707 C CA . ALA B 1 108 ? 0.458 4.707 3.674 1 98.75 108 ALA B CA 1
ATOM 1708 C C . ALA B 1 108 ? 1.74 4.156 3.059 1 98.75 108 ALA B C 1
ATOM 1710 O O . ALA B 1 108 ? 2.193 3.066 3.424 1 98.75 108 ALA B O 1
ATOM 1711 N N . LEU B 1 109 ? 2.246 4.875 2.133 1 98.75 109 LEU B N 1
ATOM 1712 C CA . LEU B 1 109 ? 3.562 4.617 1.559 1 98.75 109 LEU B CA 1
ATOM 1713 C C . LEU B 1 109 ? 4.449 5.855 1.656 1 98.75 109 LEU B C 1
ATOM 1715 O O . LEU B 1 109 ? 4.082 6.926 1.167 1 98.75 109 LEU B O 1
ATOM 1719 N N . VAL B 1 110 ? 5.59 5.746 2.35 1 98.62 110 VAL B N 1
ATOM 1720 C CA . VAL B 1 110 ? 6.562 6.832 2.402 1 98.62 110 VAL B CA 1
ATOM 1721 C C . VAL B 1 110 ? 7.828 6.43 1.65 1 98.62 110 VAL B C 1
ATOM 1723 O O . VAL B 1 110 ? 8.516 5.484 2.043 1 98.62 110 VAL B O 1
ATOM 1726 N N . TYR B 1 111 ? 8.094 7.098 0.632 1 98.25 111 TYR B N 1
ATOM 1727 C CA . TYR B 1 111 ? 9.281 6.812 -0.16 1 98.25 111 TYR B CA 1
ATOM 1728 C C . TYR B 1 111 ? 10.023 8.102 -0.513 1 98.25 111 TYR B C 1
ATOM 1730 O O . TYR B 1 111 ? 9.453 9.188 -0.444 1 98.25 111 TYR B O 1
ATOM 1738 N N . MET B 1 112 ? 11.25 7.938 -0.881 1 97.31 112 MET B N 1
ATOM 1739 C CA . MET B 1 112 ? 12.18 9.062 -0.956 1 97.31 112 MET B CA 1
ATOM 1740 C C . MET B 1 112 ? 11.93 9.891 -2.209 1 97.31 112 MET B C 1
ATOM 1742 O O . MET B 1 112 ? 11.219 9.461 -3.113 1 97.31 112 MET B O 1
ATOM 1746 N N . ASP B 1 113 ? 12.477 11.039 -2.18 1 95.19 113 ASP B N 1
ATOM 1747 C CA . ASP B 1 113 ? 12.469 11.898 -3.361 1 95.19 113 ASP B CA 1
ATOM 1748 C C . ASP B 1 113 ? 13.195 11.234 -4.527 1 95.19 113 ASP B C 1
ATOM 1750 O O . ASP B 1 113 ? 13.719 10.125 -4.387 1 95.19 113 ASP B O 1
ATOM 1754 N N . GLU B 1 114 ? 13.141 11.828 -5.633 1 85.81 114 GLU B N 1
ATOM 1755 C CA . GLU B 1 114 ? 13.648 11.227 -6.863 1 85.81 114 GLU B CA 1
ATOM 1756 C C . GLU B 1 114 ? 15.039 10.641 -6.656 1 85.81 114 GLU B C 1
ATOM 1758 O O . GLU B 1 114 ? 15.867 11.211 -5.938 1 85.81 114 GLU B O 1
ATOM 1763 N N . VAL B 1 115 ? 15.094 9.461 -7.164 1 75.44 115 VAL B N 1
ATOM 1764 C CA . VAL B 1 115 ? 16.406 8.828 -7.16 1 75.44 115 VAL B CA 1
ATOM 1765 C C . VAL B 1 115 ? 17.375 9.648 -8 1 75.44 115 VAL B C 1
ATOM 1767 O O . VAL B 1 115 ? 17.062 10.039 -9.125 1 75.44 115 VAL B O 1
ATOM 1770 N N . LYS B 1 116 ? 18.516 10.188 -7.469 1 60.91 116 LYS B N 1
ATOM 1771 C CA . LYS B 1 116 ? 19.547 10.906 -8.203 1 60.91 116 LYS B CA 1
ATOM 1772 C C . LYS B 1 116 ? 20.422 9.953 -9.008 1 60.91 116 LYS B C 1
ATOM 1774 O O . LYS B 1 116 ? 20.703 8.836 -8.57 1 60.91 116 LYS B O 1
#

pLDDT: mean 97.34, std 4.31, range [60.72, 98.94]